Protein AF-0000000082303250 (afdb_homodimer)

pLDDT: mean 91.16, std 15.98, range [30.16, 98.81]

Nearest PDB structures (foldseek):
  8w0r-assembly1_A  TM=6.317E-01  e=1.402E-01  Homo sapiens
  6oht-assembly1_A  TM=6.528E-01  e=2.105E-01  Homo sapiens
  2z0o-assembly1_A-2  TM=2.026E-01  e=6.335E+00  Homo sapiens
  8w0r-assembly1_A  TM=6.314E-01  e=1.424E-01  Homo sapiens
  6oht-assembly1_A  TM=6.526E-01  e=2.137E-01  Homo sapiens

Solvent-accessible surface area (backbone atoms only — not comparable to full-atom values): 18000 Å² total; per-residue (Å²): 112,68,65,35,50,56,53,27,52,52,26,50,49,52,44,51,41,29,72,29,40,38,44,50,49,62,76,35,84,81,53,81,79,49,80,54,68,62,37,44,61,45,49,57,47,24,71,67,28,32,47,46,71,77,66,48,49,67,70,56,47,53,51,45,35,49,44,35,73,51,46,45,57,53,32,50,50,51,28,49,32,35,76,66,63,46,62,34,37,60,71,53,44,50,52,49,32,25,47,48,16,22,46,51,40,54,52,52,50,49,49,51,55,40,65,71,40,98,52,40,53,81,37,63,68,64,36,40,64,65,61,36,53,58,56,53,47,52,52,52,50,50,50,52,49,76,71,41,68,55,56,83,69,61,60,75,68,61,69,72,59,74,74,59,86,121,113,67,66,34,50,54,51,26,51,53,26,50,49,52,44,50,41,30,72,29,41,36,44,49,48,61,76,37,84,81,50,80,82,49,79,54,66,63,37,45,60,47,49,56,48,24,70,68,28,31,48,45,70,76,66,50,49,68,69,56,46,51,52,44,34,47,44,36,73,52,48,45,56,51,32,51,50,50,27,51,32,35,75,66,63,45,60,32,38,59,70,52,43,50,52,49,33,24,47,48,15,23,46,51,39,53,52,52,49,49,48,52,55,40,66,69,42,99,51,40,52,80,38,63,67,65,37,40,64,66,60,36,53,59,56,52,49,51,51,51,50,51,51,50,49,76,70,39,65,58,64,64,78,72,73,78,66,74,80,72,70,75,78,68,90,120

Radius of gyration: 23.75 Å; Cα contacts (8 Å, |Δi|>4): 356; chains: 2; bounding box: 53×86×5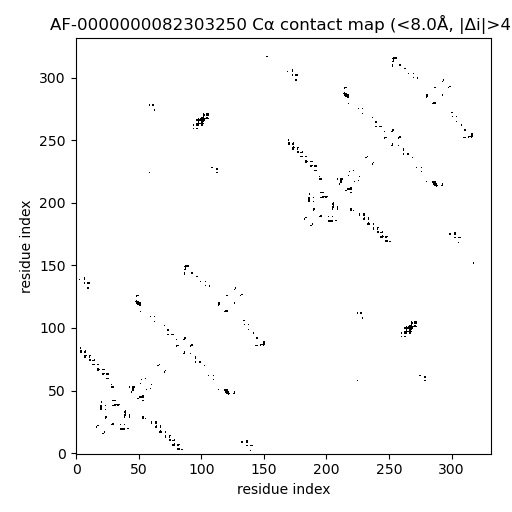0 Å

Secondary structure (DSSP, 8-state):
-HHHHHHHHHHHHHHHHIIIIIHHHHHSS--TT--STTHHHHHHHHHHH-HHHHH--HHHHHHHHHIIIIIHHHHHHHHHHHHHT-TT-HHHHHHHHHHHHHHHHHHHHHHHHHHTSSS--S-HHHHHHHHHHHHHHHHHHHHHHHHSPPGGGTHHHHTTTTTS--/-HHHHHHHHHHHHHHHHIIIIIHHHHHSS--TT--STTHHHHHHHHHHH-HHHHH--HHHHHHHHHIIIIIHHHHHHHHHHHHHT-TT-HHHHHHHHHHHHHHHHHHHHHHHHHHTSSS--S-HHHHHHHHHHHHHHHHHHHHHHHHSPP----------------

Sequence (332 aa):
MMLNVVIGILQANFLFMSYTVERAYCKGPLEQHDTTPLVQATIQFCEQYNPLFLNRPEWLVKATCVHCDYFWILYGGILFTSIGNLWDRRIIQYLILLGLGAKLYAVLFYHYMELTSDKPPPNLLAYFGAEGLYLVSIALVLYKVFTTPCSNERATGTSVISKKMVMMLNVVIGILQANFLFMSYTVERAYCKGPLEQHDTTPLVQATIQFCEQYNPLFLNRPEWLVKATCVHCDYFWILYGGILFTSIGNLWDRRIIQYLILLGLGAKLYAVLFYHYMELTSDKPPPNLLAYFGAEGLYLVSIALVLYKVFTTPCSNERATGTSVISKKMV

Structure (mmCIF, N/CA/C/O backbone):
data_AF-0000000082303250-model_v1
#
loop_
_entity.id
_entity.type
_entity.pdbx_description
1 polymer 'Uncharacterized protein'
#
loop_
_atom_site.group_PDB
_atom_site.id
_atom_site.type_symbol
_atom_site.label_atom_id
_atom_site.label_alt_id
_atom_site.label_comp_id
_atom_site.label_asym_id
_atom_site.label_entity_id
_atom_site.label_seq_id
_atom_site.pdbx_PDB_ins_code
_atom_site.Cartn_x
_atom_site.Cartn_y
_atom_site.Cartn_z
_atom_site.occupancy
_atom_site.B_iso_or_equiv
_atom_site.auth_seq_id
_atom_site.auth_comp_id
_atom_site.auth_asym_id
_atom_site.auth_atom_id
_atom_site.pdbx_PDB_model_num
ATOM 1 N N . MET A 1 1 ? -20.719 18.891 6.367 1 78.62 1 MET A N 1
ATOM 2 C CA . MET A 1 1 ? -21.5 17.875 7.047 1 78.62 1 MET A CA 1
ATOM 3 C C . MET A 1 1 ? -21.891 16.75 6.086 1 78.62 1 MET A C 1
ATOM 5 O O . MET A 1 1 ? -21.656 15.578 6.367 1 78.62 1 MET A O 1
ATOM 9 N N . MET A 1 2 ? -22.234 17.047 4.828 1 92.12 2 MET A N 1
ATOM 10 C CA . MET A 1 2 ? -22.688 16.031 3.875 1 92.12 2 MET A CA 1
ATOM 11 C C . MET A 1 2 ? -21.547 15.117 3.469 1 92.12 2 MET A C 1
ATOM 13 O O . MET A 1 2 ? -21.719 13.898 3.408 1 92.12 2 MET A O 1
ATOM 17 N N . LEU A 1 3 ? -20.453 15.625 3.328 1 96.38 3 LEU A N 1
ATOM 18 C CA . LEU A 1 3 ? -19.297 14.82 2.922 1 96.38 3 LEU A CA 1
ATOM 19 C C . LEU A 1 3 ? -18.938 13.805 4 1 96.38 3 LEU A C 1
ATOM 21 O O . LEU A 1 3 ? -18.609 12.656 3.693 1 96.38 3 LEU A O 1
ATOM 25 N N . ASN A 1 4 ? -19.078 14.203 5.25 1 97.81 4 ASN A N 1
ATOM 26 C CA . ASN A 1 4 ? -18.828 13.281 6.352 1 97.81 4 ASN A CA 1
ATOM 27 C C . ASN A 1 4 ? -19.781 12.086 6.324 1 97.81 4 ASN A C 1
ATOM 29 O O . ASN A 1 4 ? -19.359 10.953 6.59 1 97.81 4 ASN A O 1
ATOM 33 N N . VAL A 1 5 ? -20.938 12.422 6.004 1 98.06 5 VAL A N 1
ATOM 34 C CA . VAL A 1 5 ? -21.953 11.367 5.988 1 98.06 5 VAL A CA 1
ATOM 35 C C . VAL A 1 5 ? -21.641 10.375 4.871 1 98.06 5 VAL A C 1
ATOM 37 O O . VAL A 1 5 ? -21.672 9.164 5.086 1 98.06 5 VAL A O 1
ATOM 40 N N . VAL A 1 6 ? -21.344 10.852 3.715 1 98.31 6 VAL A N 1
ATOM 41 C CA . VAL A 1 6 ? -21.047 9.992 2.572 1 98.31 6 VAL A CA 1
ATOM 42 C C . VAL A 1 6 ? -19.828 9.141 2.875 1 98.31 6 VAL A C 1
ATOM 44 O O . VAL A 1 6 ? -19.844 7.922 2.66 1 98.31 6 VAL A O 1
ATOM 47 N N . ILE A 1 7 ? -18.828 9.766 3.4 1 98.69 7 ILE A N 1
ATOM 48 C CA . ILE A 1 7 ? -17.609 9.039 3.768 1 98.69 7 ILE A CA 1
ATOM 49 C C . ILE A 1 7 ? -17.938 7.977 4.816 1 98.69 7 ILE A C 1
ATOM 51 O O . ILE A 1 7 ? -17.516 6.828 4.695 1 98.69 7 ILE A O 1
ATOM 55 N N . GLY A 1 8 ? -18.719 8.391 5.766 1 98.44 8 GLY A N 1
ATOM 56 C CA . GLY A 1 8 ? -19.094 7.457 6.82 1 98.44 8 GLY A CA 1
ATOM 57 C C . GLY A 1 8 ? -19.859 6.25 6.305 1 98.44 8 GLY A C 1
ATOM 58 O O . GLY A 1 8 ? -19.609 5.121 6.73 1 98.44 8 GLY A O 1
ATOM 59 N N . ILE A 1 9 ? -20.734 6.43 5.406 1 98.19 9 ILE A N 1
ATOM 60 C CA . ILE A 1 9 ? -21.547 5.344 4.855 1 98.19 9 ILE A CA 1
ATOM 61 C C . ILE A 1 9 ? -20.641 4.371 4.094 1 98.19 9 ILE A C 1
ATOM 63 O O . ILE A 1 9 ? -20.797 3.154 4.211 1 98.19 9 ILE A O 1
ATOM 67 N N . LEU A 1 10 ? -19.781 4.879 3.379 1 98.19 10 LEU A N 1
ATOM 68 C CA . LEU A 1 10 ? -18.859 4.023 2.627 1 98.19 10 LEU A CA 1
ATOM 69 C C . LEU A 1 10 ? -18 3.199 3.566 1 98.19 10 LEU A C 1
ATOM 71 O O . LEU A 1 10 ? -17.812 1.998 3.355 1 98.19 10 LEU A O 1
ATOM 75 N N . GLN A 1 11 ? -17.469 3.854 4.598 1 98.62 11 GLN A N 1
ATOM 76 C CA . GLN A 1 11 ? -16.641 3.121 5.551 1 98.62 11 GLN A CA 1
ATOM 77 C C . GLN A 1 11 ? -17.438 2.02 6.242 1 98.62 11 GLN A C 1
ATOM 79 O O . GLN A 1 11 ? -16.938 0.916 6.453 1 98.62 11 GLN A O 1
ATOM 84 N N . ALA A 1 12 ? -18.625 2.344 6.59 1 98.06 12 ALA A N 1
ATOM 85 C CA . ALA A 1 12 ? -19.5 1.346 7.219 1 98.06 12 ALA A CA 1
ATOM 86 C C . ALA A 1 12 ? -19.719 0.153 6.293 1 98.06 12 ALA A C 1
ATOM 88 O O . ALA A 1 12 ? -19.719 -0.997 6.742 1 98.06 12 ALA A O 1
ATOM 89 N N . ASN A 1 13 ? -19.938 0.464 5.094 1 96.88 13 ASN A N 1
ATOM 90 C CA . ASN A 1 13 ? -20.094 -0.602 4.113 1 96.88 13 ASN A CA 1
ATOM 91 C C . ASN A 1 13 ? -18.859 -1.484 4.027 1 96.88 13 ASN A C 1
ATOM 93 O O . ASN A 1 13 ? -18.969 -2.709 3.957 1 96.88 13 ASN A O 1
ATOM 97 N N . PHE A 1 14 ? -17.688 -0.909 3.98 1 97.75 14 PHE A N 1
ATOM 98 C CA . PHE A 1 14 ? -16.453 -1.67 3.896 1 97.75 14 PHE A CA 1
ATOM 99 C C . PHE A 1 14 ? -16.25 -2.531 5.137 1 97.75 14 PHE A C 1
ATOM 101 O O . PHE A 1 14 ? -15.773 -3.664 5.047 1 97.75 14 PHE A O 1
ATOM 108 N N . LEU A 1 15 ? -16.594 -1.978 6.27 1 97.81 15 LEU A N 1
ATOM 109 C CA . LEU A 1 15 ? -16.547 -2.752 7.504 1 97.81 15 LEU A CA 1
ATOM 110 C C . LEU A 1 15 ? -17.469 -3.963 7.426 1 97.81 15 LEU A C 1
ATOM 112 O O . LEU A 1 15 ? -17.078 -5.074 7.797 1 97.81 15 LEU A O 1
ATOM 116 N N . PHE A 1 16 ? -18.594 -3.691 6.93 1 97.06 16 PHE A N 1
ATOM 117 C CA . PHE A 1 16 ? -19.578 -4.762 6.797 1 97.06 16 PHE A CA 1
ATOM 118 C C . PHE A 1 16 ? -19.047 -5.859 5.871 1 97.06 16 PHE A C 1
ATOM 120 O O . PHE A 1 16 ? -19.141 -7.043 6.199 1 97.06 16 PHE A O 1
ATOM 127 N N . MET A 1 17 ? -18.5 -5.52 4.777 1 95.44 17 MET A N 1
ATOM 128 C CA . MET A 1 17 ? -17.969 -6.488 3.824 1 95.44 17 MET A CA 1
ATOM 129 C C . MET A 1 17 ? -16.828 -7.285 4.445 1 95.44 17 MET A C 1
ATOM 131 O O . MET A 1 17 ? -16.703 -8.484 4.199 1 95.44 17 MET A O 1
ATOM 135 N N . SER A 1 18 ? -15.961 -6.594 5.188 1 96.44 18 SER A N 1
ATOM 136 C CA . SER A 1 18 ? -14.844 -7.258 5.852 1 96.44 18 SER A CA 1
ATOM 137 C C . SER A 1 18 ? -15.336 -8.336 6.812 1 96.44 18 SER A C 1
ATOM 139 O O . SER A 1 18 ? -14.75 -9.422 6.887 1 96.44 18 SER A O 1
ATOM 141 N N . TYR A 1 19 ? -16.406 -8.133 7.441 1 95.62 19 TYR A N 1
ATOM 142 C CA . TYR A 1 19 ? -16.875 -9.031 8.484 1 95.62 19 TYR A CA 1
ATOM 143 C C . TYR A 1 19 ? -17.797 -10.109 7.914 1 95.62 19 TYR A C 1
ATOM 145 O O . TYR A 1 19 ? -18.156 -11.062 8.609 1 95.62 19 TYR A O 1
ATOM 153 N N . THR A 1 20 ? -18.156 -9.977 6.676 1 96.5 20 THR A N 1
ATOM 154 C CA . THR A 1 20 ? -19.062 -10.953 6.078 1 96.5 20 THR A CA 1
ATOM 155 C C . THR A 1 20 ? -18.391 -11.695 4.934 1 96.5 20 THR A C 1
ATOM 157 O O . THR A 1 20 ? -17.719 -12.711 5.156 1 96.5 20 THR A O 1
ATOM 160 N N . VAL A 1 21 ? -18.375 -11.094 3.785 1 96.56 21 VAL A N 1
ATOM 161 C CA . VAL A 1 21 ? -17.938 -11.773 2.57 1 96.56 21 VAL A CA 1
ATOM 162 C C . VAL A 1 21 ? -16.453 -12.109 2.676 1 96.56 21 VAL A C 1
ATOM 164 O O . VAL A 1 21 ? -16.047 -13.242 2.42 1 96.56 21 VAL A O 1
ATOM 167 N N . GLU A 1 22 ? -15.695 -11.133 3.051 1 96.75 22 GLU A N 1
ATOM 168 C CA . GLU A 1 22 ? -14.25 -11.344 3.076 1 96.75 22 GLU A CA 1
ATOM 169 C C . GLU A 1 22 ? -13.859 -12.352 4.152 1 96.75 22 GLU A C 1
ATOM 171 O O . GLU A 1 22 ? -12.953 -13.164 3.951 1 96.75 22 GLU A O 1
ATOM 176 N N . ARG A 1 23 ? -14.516 -12.258 5.234 1 96.88 23 ARG A N 1
ATOM 177 C CA . ARG A 1 23 ? -14.258 -13.227 6.293 1 96.88 23 ARG A CA 1
ATOM 178 C C . ARG A 1 23 ? -14.594 -14.641 5.836 1 96.88 23 ARG A C 1
ATOM 180 O O . ARG A 1 23 ? -13.82 -15.578 6.07 1 96.88 23 ARG A O 1
ATOM 187 N N . ALA A 1 24 ? -15.672 -14.828 5.188 1 97.38 24 ALA A N 1
ATOM 188 C CA . ALA A 1 24 ? -16.047 -16.125 4.625 1 97.38 24 ALA A CA 1
ATOM 189 C C . ALA A 1 24 ? -15.039 -16.594 3.586 1 97.38 24 ALA A C 1
ATOM 191 O O . ALA A 1 24 ? -14.664 -17.766 3.557 1 97.38 24 ALA A O 1
ATOM 192 N N . TYR A 1 25 ? -14.594 -15.672 2.783 1 97.5 25 TYR A N 1
ATOM 193 C CA . TYR A 1 25 ? -13.625 -15.953 1.735 1 97.5 25 TYR A CA 1
ATOM 194 C C . TYR A 1 25 ? -12.32 -16.469 2.33 1 97.5 25 TYR A C 1
ATOM 196 O O . TYR A 1 25 ? -11.688 -17.375 1.773 1 97.5 25 TYR A O 1
ATOM 204 N N . CYS A 1 26 ? -11.945 -15.938 3.469 1 97.19 26 CYS A N 1
ATOM 205 C CA . CYS A 1 26 ? -10.68 -16.297 4.102 1 97.19 26 CYS A CA 1
ATOM 206 C C . CYS A 1 26 ? -10.758 -17.672 4.73 1 97.19 26 CYS A C 1
ATOM 208 O O . CYS A 1 26 ? -9.734 -18.328 4.938 1 97.19 26 CYS A O 1
ATOM 210 N N . LYS A 1 27 ? -11.914 -18.141 4.988 1 96.38 27 LYS A N 1
ATOM 211 C CA . LYS A 1 27 ? -12.078 -19.453 5.594 1 96.38 27 LYS A CA 1
ATOM 212 C C . LYS A 1 27 ? -12.008 -20.562 4.543 1 96.38 27 LYS A C 1
ATOM 214 O O . LYS A 1 27 ? -11.766 -21.719 4.871 1 96.38 27 LYS A O 1
ATOM 219 N N . GLY A 1 28 ? -12.297 -20.25 3.352 1 96.56 28 GLY A N 1
ATOM 220 C CA . GLY A 1 28 ? -12.312 -21.203 2.252 1 96.56 28 GLY A CA 1
ATOM 221 C C . GLY A 1 28 ? -13.133 -20.734 1.068 1 96.56 28 GLY A C 1
ATOM 222 O O . GLY A 1 28 ? -13.625 -19.609 1.057 1 96.56 28 GLY A O 1
ATOM 223 N N . PRO A 1 29 ? -13.188 -21.594 0.047 1 96.5 29 PRO A N 1
ATOM 224 C CA . PRO A 1 29 ? -14.031 -21.219 -1.092 1 96.5 29 PRO A CA 1
ATOM 225 C C . PRO A 1 29 ? -15.461 -20.875 -0.683 1 96.5 29 PRO A C 1
ATOM 227 O O . PRO A 1 29 ? -16.031 -21.547 0.184 1 96.5 29 PRO A O 1
ATOM 230 N N . LEU A 1 30 ? -15.969 -19.875 -1.342 1 95.94 30 LEU A N 1
ATOM 231 C CA . LEU A 1 30 ? -17.344 -19.484 -1.062 1 95.94 30 LEU A CA 1
ATOM 232 C C . LEU A 1 30 ? -18.312 -20.547 -1.543 1 95.94 30 LEU A C 1
ATOM 234 O O . LEU A 1 30 ? -18.141 -21.109 -2.625 1 95.94 30 LEU A O 1
ATOM 238 N N . GLU A 1 31 ? -19.281 -20.781 -0.669 1 94.12 31 GLU A N 1
ATOM 239 C CA . GLU A 1 31 ? -20.281 -21.797 -0.993 1 94.12 31 GLU A CA 1
ATOM 240 C C . GLU A 1 31 ? -21.656 -21.172 -1.236 1 94.12 31 GLU A C 1
ATOM 242 O O . GLU A 1 31 ? -22.047 -20.25 -0.526 1 94.12 31 GLU A O 1
ATOM 247 N N . GLN A 1 32 ? -22.297 -21.75 -2.156 1 90.56 32 GLN A N 1
ATOM 248 C CA . GLN A 1 32 ? -23.594 -21.219 -2.568 1 90.56 32 GLN A CA 1
ATOM 249 C C . GLN A 1 32 ? -24.609 -21.281 -1.433 1 90.56 32 GLN A C 1
ATOM 251 O O . GLN A 1 32 ? -25.516 -20.453 -1.35 1 90.56 32 GLN A O 1
ATOM 256 N N . HIS A 1 33 ? -24.469 -22.172 -0.529 1 89.56 33 HIS A N 1
ATOM 257 C CA . HIS A 1 33 ? -25.469 -22.344 0.528 1 89.56 33 HIS A CA 1
ATOM 258 C C . HIS A 1 33 ? -25.047 -21.625 1.8 1 89.56 33 HIS A C 1
ATOM 260 O O . HIS A 1 33 ? -25.734 -21.703 2.822 1 89.56 33 HIS A O 1
ATOM 266 N N . ASP A 1 34 ? -24.016 -20.906 1.714 1 91.38 34 ASP A N 1
ATOM 267 C CA . ASP A 1 34 ? -23.578 -20.109 2.855 1 91.38 34 ASP A CA 1
ATOM 268 C C . ASP A 1 34 ? -24.609 -19.047 3.217 1 91.38 34 ASP A C 1
ATOM 270 O O . ASP A 1 34 ? -25.109 -18.328 2.342 1 91.38 34 ASP A O 1
ATOM 274 N N . THR A 1 35 ? -24.938 -18.906 4.457 1 92.25 35 THR A N 1
ATOM 275 C CA . THR A 1 35 ? -26 -18 4.898 1 92.25 35 THR A CA 1
ATOM 276 C C . THR A 1 35 ? -25.406 -16.641 5.297 1 92.25 35 THR A C 1
ATOM 278 O O . THR A 1 35 ? -26.156 -15.727 5.652 1 92.25 35 THR A O 1
ATOM 281 N N . THR A 1 36 ? -24.156 -16.547 5.219 1 94.69 36 THR A N 1
ATOM 282 C CA . THR A 1 36 ? -23.531 -15.25 5.516 1 94.69 36 THR A CA 1
ATOM 283 C C . THR A 1 36 ? -24.078 -14.164 4.59 1 94.69 36 THR A C 1
ATOM 285 O O . THR A 1 36 ? -24.203 -14.375 3.381 1 94.69 36 THR A O 1
ATOM 288 N N . PRO A 1 37 ? -24.344 -12.984 5.184 1 95.06 37 PRO A N 1
ATOM 289 C CA . PRO A 1 37 ? -24.922 -11.914 4.371 1 95.06 37 PRO A CA 1
ATOM 290 C C . PRO A 1 37 ? -24.062 -11.562 3.162 1 95.06 37 PRO A C 1
ATOM 292 O O . PRO A 1 37 ? -22.859 -11.359 3.297 1 95.06 37 PRO A O 1
ATOM 295 N N . LEU A 1 38 ? -24.641 -11.523 1.994 1 94.81 38 LEU A N 1
ATOM 296 C CA . LEU A 1 38 ? -24.125 -11.016 0.729 1 94.81 38 LEU A CA 1
ATOM 297 C C . LEU A 1 38 ? -23.203 -12.031 0.075 1 94.81 38 LEU A C 1
ATOM 299 O O . LEU A 1 38 ? -22.672 -11.789 -1.017 1 94.81 38 LEU A O 1
ATOM 303 N N . VAL A 1 39 ? -22.938 -13.141 0.632 1 96.75 39 VAL A N 1
ATOM 304 C CA . VAL A 1 39 ? -22.047 -14.141 0.052 1 96.75 39 VAL A CA 1
ATOM 305 C C . VAL A 1 39 ? -22.641 -14.664 -1.254 1 96.75 39 VAL A C 1
ATOM 307 O O . VAL A 1 39 ? -21.953 -14.727 -2.275 1 96.75 39 VAL A O 1
ATOM 310 N N . GLN A 1 40 ? -23.938 -14.969 -1.229 1 95.81 40 GLN A N 1
ATOM 311 C CA . GLN A 1 40 ? -24.578 -15.492 -2.424 1 95.81 40 GLN A CA 1
ATOM 312 C C . GLN A 1 40 ? -24.562 -14.469 -3.555 1 95.81 40 GLN A C 1
ATOM 314 O O . GLN A 1 40 ? -24.266 -14.805 -4.699 1 95.81 40 GLN A O 1
ATOM 319 N N . ALA A 1 41 ? -24.906 -13.297 -3.158 1 94.69 41 ALA A N 1
ATOM 320 C CA . ALA A 1 41 ? -24.875 -12.219 -4.148 1 94.69 41 ALA A CA 1
ATOM 321 C C . ALA A 1 41 ? -23.484 -12.031 -4.723 1 94.69 41 ALA A C 1
ATOM 323 O O . ALA A 1 41 ? -23.312 -11.758 -5.914 1 94.69 41 ALA A O 1
ATOM 324 N N . THR A 1 42 ? -22.5 -12.195 -3.9 1 95.88 42 THR A N 1
ATOM 325 C CA . THR A 1 42 ? -21.109 -12.047 -4.332 1 95.88 42 THR A CA 1
ATOM 326 C C . THR A 1 42 ? -20.719 -13.188 -5.273 1 95.88 42 THR A C 1
ATOM 328 O O . THR A 1 42 ? -20.047 -12.953 -6.277 1 95.88 42 THR A O 1
ATOM 331 N N . ILE A 1 43 ? -21.172 -14.344 -4.969 1 96.69 43 ILE A N 1
ATOM 332 C CA . ILE A 1 43 ? -20.875 -15.477 -5.832 1 96.69 43 ILE A CA 1
ATOM 333 C C . ILE A 1 43 ? -21.484 -15.242 -7.219 1 96.69 43 ILE A C 1
ATOM 335 O O . ILE A 1 43 ? -20.797 -15.391 -8.234 1 96.69 43 ILE A O 1
ATOM 339 N N . GLN A 1 44 ? -22.703 -14.812 -7.23 1 95.38 44 GLN A N 1
ATOM 340 C CA . GLN A 1 44 ? -23.375 -14.562 -8.5 1 95.38 44 GLN A CA 1
ATOM 341 C C . GLN A 1 44 ? -22.672 -13.469 -9.297 1 95.38 44 GLN A C 1
ATOM 343 O O . GLN A 1 44 ? -22.453 -13.609 -10.5 1 95.38 44 GLN A O 1
ATOM 348 N N . PHE A 1 45 ? -22.328 -12.477 -8.633 1 95.88 45 PHE A N 1
ATOM 349 C CA . PHE A 1 45 ? -21.625 -11.375 -9.281 1 95.88 45 PHE A CA 1
ATOM 350 C C . PHE A 1 45 ? -20.297 -11.836 -9.844 1 95.88 45 PHE A C 1
ATOM 352 O O . PHE A 1 45 ? -19.953 -11.523 -10.984 1 95.88 45 PHE A O 1
ATOM 359 N N . CYS A 1 46 ? -19.547 -12.602 -9.047 1 96.06 46 CYS A N 1
ATOM 360 C CA . CYS A 1 46 ? -18.188 -12.984 -9.414 1 96.06 46 CYS A CA 1
ATOM 361 C C . CYS A 1 46 ? -18.203 -14 -10.547 1 96.06 46 CYS A C 1
ATOM 363 O O . CYS A 1 46 ? -17.297 -14.016 -11.383 1 96.06 46 CYS A O 1
ATOM 365 N N . GLU A 1 47 ? -19.203 -14.797 -10.578 1 95.56 47 GLU A N 1
ATOM 366 C CA . GLU A 1 47 ? -19.344 -15.727 -11.688 1 95.56 47 GLU A CA 1
ATOM 367 C C . GLU A 1 47 ? -19.422 -14.984 -13.023 1 95.56 47 GLU A C 1
ATOM 369 O O . GLU A 1 47 ? -18.859 -15.43 -14.023 1 95.56 47 GLU A O 1
ATOM 374 N N . GLN A 1 48 ? -20 -13.828 -12.938 1 95.31 48 GLN A N 1
ATOM 375 C CA . GLN A 1 48 ? -20.266 -13.102 -14.172 1 95.31 48 GLN A CA 1
ATOM 376 C C . GLN A 1 48 ? -19.172 -12.062 -14.438 1 95.31 48 GLN A C 1
ATOM 378 O O . GLN A 1 48 ? -18.797 -11.836 -15.594 1 95.31 48 GLN A O 1
ATOM 383 N N . TYR A 1 49 ? -18.688 -11.492 -13.375 1 95.25 49 TYR A N 1
ATOM 384 C CA . TYR A 1 49 ? -17.953 -10.266 -13.648 1 95.25 49 TYR A CA 1
ATOM 385 C C . TYR A 1 49 ? -16.578 -10.305 -13 1 95.25 49 TYR A C 1
ATOM 387 O O . TYR A 1 49 ? -15.758 -9.406 -13.211 1 95.25 49 TYR A O 1
ATOM 395 N N . ASN A 1 50 ? -16.219 -11.32 -12.195 1 95.5 50 ASN A N 1
ATOM 396 C CA . ASN A 1 50 ? -14.93 -11.422 -11.523 1 95.5 50 ASN A CA 1
ATOM 397 C C . ASN A 1 50 ? -14.562 -12.875 -11.227 1 95.5 50 ASN A C 1
ATOM 399 O O . ASN A 1 50 ? -14.398 -13.25 -10.062 1 95.5 50 ASN A O 1
ATOM 403 N N . PRO A 1 51 ? -14.406 -13.609 -12.281 1 95.12 51 PRO A N 1
ATOM 404 C CA . PRO A 1 51 ? -14.195 -15.047 -12.078 1 95.12 51 PRO A CA 1
ATOM 405 C C . PRO A 1 51 ? -12.891 -15.344 -11.336 1 95.12 51 PRO A C 1
ATOM 407 O O . PRO A 1 51 ? -12.789 -16.359 -10.648 1 95.12 51 PRO A O 1
ATOM 410 N N . LEU A 1 52 ? -11.922 -14.523 -11.414 1 95.25 52 LEU A N 1
ATOM 411 C CA . LEU A 1 52 ? -10.648 -14.742 -10.734 1 95.25 52 LEU A CA 1
ATOM 412 C C . LEU A 1 52 ? -10.852 -14.844 -9.227 1 95.25 52 LEU A C 1
ATOM 414 O O . LEU A 1 52 ? -10.156 -15.609 -8.547 1 95.25 52 LEU A O 1
ATOM 418 N N . PHE A 1 53 ? -11.789 -14.062 -8.719 1 96.25 53 PHE A N 1
ATOM 419 C CA . PHE A 1 53 ? -12.078 -14.078 -7.289 1 96.25 53 PHE A CA 1
ATOM 420 C C . PHE A 1 53 ? -12.516 -15.461 -6.836 1 96.25 53 PHE A C 1
ATOM 422 O O . PHE A 1 53 ? -12.156 -15.906 -5.742 1 96.25 53 PHE A O 1
ATOM 429 N N . LEU A 1 54 ? -13.164 -16.156 -7.711 1 96.19 54 LEU A N 1
ATOM 430 C CA . LEU A 1 54 ? -13.641 -17.5 -7.379 1 96.19 54 LEU A CA 1
ATOM 431 C C . LEU A 1 54 ? -12.555 -18.531 -7.613 1 96.19 54 LEU A C 1
ATOM 433 O O . LEU A 1 54 ? -12.539 -19.578 -6.965 1 96.19 54 LEU A O 1
ATOM 437 N N . ASN A 1 55 ? -11.586 -18.234 -8.477 1 95.88 55 ASN A N 1
ATOM 438 C CA . ASN A 1 55 ? -10.453 -19.125 -8.719 1 95.88 55 ASN A CA 1
ATOM 439 C C . ASN A 1 55 ? -9.484 -19.125 -7.547 1 95.88 55 ASN A C 1
ATOM 441 O O . ASN A 1 55 ? -8.688 -20.062 -7.395 1 95.88 55 ASN A O 1
ATOM 445 N N . ARG A 1 56 ? -9.406 -18.062 -6.809 1 96.31 56 ARG A N 1
ATOM 446 C CA . ARG A 1 56 ? -8.727 -17.938 -5.523 1 96.31 56 ARG A CA 1
ATOM 447 C C . ARG A 1 56 ? -7.23 -18.172 -5.668 1 96.31 56 ARG A C 1
ATOM 449 O O . ARG A 1 56 ? -6.652 -18.984 -4.934 1 96.31 56 ARG A O 1
ATOM 456 N N . PRO A 1 57 ? -6.629 -17.609 -6.637 1 94.62 57 PRO A N 1
ATOM 457 C CA . PRO A 1 57 ? -5.168 -17.734 -6.586 1 94.62 57 PRO A CA 1
ATOM 458 C C . PRO A 1 57 ? -4.582 -17.281 -5.25 1 94.62 57 PRO A C 1
ATOM 460 O O . PRO A 1 57 ? -5.16 -16.438 -4.574 1 94.62 57 PRO A O 1
ATOM 463 N N . GLU A 1 58 ? -3.484 -17.75 -4.918 1 94.06 58 GLU A N 1
ATOM 464 C CA . GLU A 1 58 ? -2.916 -17.562 -3.588 1 94.06 58 GLU A CA 1
ATOM 465 C C . GLU A 1 58 ? -2.766 -16.078 -3.26 1 94.06 58 GLU A C 1
ATOM 467 O O . GLU A 1 58 ? -3.104 -15.648 -2.158 1 94.06 58 GLU A O 1
ATOM 472 N N . TRP A 1 59 ? -2.24 -15.359 -4.168 1 94.56 59 TRP A N 1
ATOM 473 C CA . TRP A 1 59 ? -2.01 -13.938 -3.904 1 94.56 59 TRP A CA 1
ATOM 474 C C . TRP A 1 59 ? -3.318 -13.227 -3.578 1 94.56 59 TRP A C 1
ATOM 476 O O . TRP A 1 59 ? -3.354 -12.344 -2.719 1 94.56 59 TRP A O 1
ATOM 486 N N . LEU A 1 60 ? -4.363 -13.594 -4.195 1 96.56 60 LEU A N 1
ATOM 487 C CA . LEU A 1 60 ? -5.66 -12.945 -4.004 1 96.56 60 LEU A CA 1
ATOM 488 C C . LEU A 1 60 ? -6.262 -13.328 -2.654 1 96.56 60 LEU A C 1
ATOM 490 O O . LEU A 1 60 ? -6.832 -12.484 -1.962 1 96.56 60 LEU A O 1
ATOM 494 N N . VAL A 1 61 ? -6.098 -14.562 -2.318 1 97.25 61 VAL A N 1
ATOM 495 C CA . VAL A 1 61 ? -6.57 -15.008 -1.012 1 97.25 61 VAL A CA 1
ATOM 496 C C . VAL A 1 61 ? -5.844 -14.242 0.091 1 97.25 61 VAL A C 1
ATOM 498 O O . VAL A 1 61 ? -6.48 -13.672 0.983 1 97.25 61 VAL A O 1
ATOM 501 N N . LYS A 1 62 ? -4.613 -14.18 -0.06 1 96.88 62 LYS A N 1
ATOM 502 C CA . LYS A 1 62 ? -3.812 -13.523 0.968 1 96.88 62 LYS A CA 1
ATOM 503 C C . LYS A 1 62 ? -4.094 -12.023 1.009 1 96.88 62 LYS A C 1
ATOM 505 O O . LYS A 1 62 ? -4.199 -11.438 2.088 1 96.88 62 LYS A O 1
ATOM 510 N N . ALA A 1 63 ? -4.184 -11.469 -0.133 1 97.25 63 ALA A N 1
ATOM 511 C CA . ALA A 1 63 ? -4.504 -10.047 -0.188 1 97.25 63 ALA A CA 1
ATOM 512 C C . ALA A 1 63 ? -5.855 -9.766 0.46 1 97.25 63 ALA A C 1
ATOM 514 O O . ALA A 1 63 ? -5.996 -8.805 1.224 1 97.25 63 ALA A O 1
ATOM 515 N N . THR A 1 64 ? -6.812 -10.547 0.182 1 97.31 64 THR A N 1
ATOM 516 C CA . THR A 1 64 ? -8.156 -10.367 0.722 1 97.31 64 THR A CA 1
ATOM 517 C C . THR A 1 64 ? -8.164 -10.586 2.232 1 97.31 64 THR A C 1
ATOM 519 O O . THR A 1 64 ? -8.836 -9.859 2.967 1 97.31 64 THR A O 1
ATOM 522 N N . CYS A 1 65 ? -7.414 -11.5 2.639 1 97.88 65 CYS A N 1
ATOM 523 C CA . CYS A 1 65 ? -7.379 -11.789 4.07 1 97.88 65 CYS A CA 1
ATOM 524 C C . CYS A 1 65 ? -6.664 -10.68 4.828 1 97.88 65 CYS A C 1
ATOM 526 O O . CYS A 1 65 ? -7.047 -10.344 5.953 1 97.88 65 CYS A O 1
ATOM 528 N N . VAL A 1 66 ? -5.641 -10.141 4.266 1 97 66 VAL A N 1
ATOM 529 C CA . VAL A 1 66 ? -5.004 -8.969 4.871 1 97 66 VAL A CA 1
ATOM 530 C C . VAL A 1 66 ? -6.008 -7.828 4.969 1 97 66 V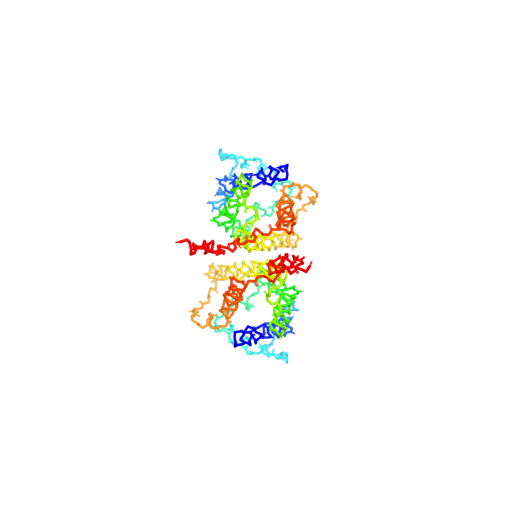AL A C 1
ATOM 532 O O . VAL A 1 66 ? -6.059 -7.117 5.977 1 97 66 VAL A O 1
ATOM 535 N N . HIS A 1 67 ? -6.715 -7.641 3.936 1 96.25 67 HIS A N 1
ATOM 536 C CA . HIS A 1 67 ? -7.758 -6.621 3.945 1 96.25 67 HIS A CA 1
ATOM 537 C C . HIS A 1 67 ? -8.758 -6.859 5.07 1 96.25 67 HIS A C 1
ATOM 539 O O . HIS A 1 67 ? -9.047 -5.953 5.852 1 96.25 67 HIS A O 1
ATOM 545 N N . CYS A 1 68 ? -9.172 -8.039 5.152 1 96.5 68 CYS A N 1
ATOM 546 C CA . CYS A 1 68 ? -10.164 -8.438 6.145 1 96.5 68 CYS A CA 1
ATOM 547 C C . CYS A 1 68 ? -9.625 -8.266 7.559 1 96.5 68 CYS A C 1
ATOM 549 O O . CYS A 1 68 ? -10.305 -7.707 8.422 1 96.5 68 CYS A O 1
ATOM 551 N N . ASP A 1 69 ? -8.43 -8.547 7.742 1 96.44 69 ASP A N 1
ATOM 552 C CA . ASP A 1 69 ? -7.883 -8.664 9.094 1 96.44 69 ASP A CA 1
ATOM 553 C C . ASP A 1 69 ? -7.316 -7.328 9.57 1 96.44 69 ASP A C 1
ATOM 555 O O . ASP A 1 69 ? -7.211 -7.09 10.773 1 96.44 69 ASP A O 1
ATOM 559 N N . TYR A 1 70 ? -6.961 -6.488 8.695 1 96.62 70 TYR A N 1
ATOM 560 C CA . TYR A 1 70 ? -6.195 -5.352 9.18 1 96.62 70 TYR A CA 1
ATOM 561 C C . TYR A 1 70 ? -6.805 -4.039 8.703 1 96.62 70 TYR A C 1
ATOM 563 O O . TYR A 1 70 ? -6.824 -3.051 9.445 1 96.62 70 TYR A O 1
ATOM 571 N N . PHE A 1 71 ? -7.387 -3.963 7.547 1 97.69 71 PHE A N 1
ATOM 572 C CA . PHE A 1 71 ? -7.828 -2.68 7.02 1 97.69 71 PHE A CA 1
ATOM 573 C C . PHE A 1 71 ? -9.117 -2.229 7.699 1 97.69 71 PHE A C 1
ATOM 575 O O . PHE A 1 71 ? -9.516 -1.067 7.578 1 97.69 71 PHE A O 1
ATOM 582 N N . TRP A 1 72 ? -9.812 -3.111 8.375 1 95.75 72 TRP A N 1
ATOM 583 C CA . TRP A 1 72 ? -10.992 -2.693 9.125 1 95.75 72 TRP A CA 1
ATOM 584 C C . TRP A 1 72 ? -10.641 -1.613 10.141 1 95.75 72 TRP A C 1
ATOM 586 O O . TRP A 1 72 ? -11.477 -0.761 10.469 1 95.75 72 TRP A O 1
ATOM 596 N N . ILE A 1 73 ? -9.461 -1.576 10.625 1 96.88 73 ILE A N 1
ATOM 597 C CA . ILE A 1 73 ? -8.992 -0.567 11.57 1 96.88 73 ILE A CA 1
ATOM 598 C C . ILE A 1 73 ? -9.008 0.808 10.906 1 96.88 73 ILE A C 1
ATOM 600 O O . ILE A 1 73 ? -9.469 1.786 11.5 1 96.88 73 ILE A O 1
ATOM 604 N N . LEU A 1 74 ? -8.523 0.838 9.703 1 98.56 74 LEU A N 1
ATOM 605 C CA . LEU A 1 74 ? -8.531 2.09 8.953 1 98.56 74 LEU A CA 1
ATOM 606 C C . LEU A 1 74 ? -9.961 2.562 8.711 1 98.56 74 LEU A C 1
ATOM 608 O O . LEU A 1 74 ? -10.281 3.73 8.938 1 98.56 74 LEU A O 1
ATOM 612 N N . TYR A 1 75 ? -10.789 1.671 8.266 1 98.56 75 TYR A N 1
ATOM 613 C CA . TYR A 1 75 ? -12.18 2.02 7.992 1 98.56 75 TYR A CA 1
ATOM 614 C C . TYR A 1 75 ? -12.875 2.506 9.258 1 98.56 75 TYR A C 1
ATOM 616 O O . TYR A 1 75 ? -13.602 3.5 9.234 1 98.56 75 TYR A O 1
ATOM 624 N N . GLY A 1 76 ? -12.664 1.775 10.32 1 98.31 76 GLY A N 1
ATOM 625 C CA . GLY A 1 76 ? -13.227 2.195 11.594 1 98.31 76 GLY A CA 1
ATOM 626 C C . GLY A 1 76 ? -12.742 3.566 12.039 1 98.31 76 GLY A C 1
ATOM 627 O O . GLY A 1 76 ? -13.531 4.379 12.523 1 98.31 76 GLY A O 1
ATOM 628 N N . GLY A 1 77 ? -11.438 3.832 11.898 1 98.62 77 GLY A N 1
ATOM 629 C CA . GLY A 1 77 ? -10.891 5.133 12.234 1 98.62 77 GLY A CA 1
ATOM 630 C C . GLY A 1 77 ? -11.492 6.266 11.43 1 98.62 77 GLY A C 1
ATOM 631 O O . GLY A 1 77 ? -11.82 7.324 11.977 1 98.62 77 GLY A O 1
ATOM 632 N N . ILE A 1 78 ? -11.648 6.031 10.172 1 98.81 78 ILE A N 1
ATOM 633 C CA . ILE A 1 78 ? -12.219 7.059 9.312 1 98.81 78 ILE A CA 1
ATOM 634 C C . ILE A 1 78 ? -13.688 7.273 9.664 1 98.81 78 ILE A C 1
ATOM 636 O O . ILE A 1 78 ? -14.156 8.414 9.703 1 98.81 78 ILE A O 1
ATOM 640 N N . LEU A 1 79 ? -14.398 6.176 9.859 1 98.69 79 LEU A N 1
ATOM 641 C CA . LEU A 1 79 ? -15.789 6.281 10.273 1 98.69 79 LEU A CA 1
ATOM 642 C C . LEU A 1 79 ? -15.914 7.094 11.555 1 98.69 79 LEU A C 1
ATOM 644 O O . LEU A 1 79 ? -16.734 8.016 11.633 1 98.69 79 LEU A O 1
ATOM 648 N N . PHE A 1 80 ? -15.125 6.781 12.5 1 98.31 80 PHE A N 1
ATOM 649 C CA . PHE A 1 80 ? -15.133 7.488 13.773 1 98.31 80 PHE A CA 1
ATOM 650 C C . PHE A 1 80 ? -14.797 8.961 13.578 1 98.31 80 PHE A C 1
ATOM 652 O O . PHE A 1 80 ? -15.438 9.836 14.172 1 98.31 80 PHE A O 1
ATOM 659 N N . THR A 1 81 ? -13.828 9.164 12.781 1 98.38 81 THR A N 1
ATOM 660 C CA . THR A 1 81 ? -13.43 10.531 12.469 1 98.38 81 THR A CA 1
ATOM 661 C C . THR A 1 81 ? -14.578 11.297 11.82 1 98.38 81 THR A C 1
ATOM 663 O O . THR A 1 81 ? -14.812 12.469 12.133 1 98.38 81 THR A O 1
ATOM 666 N N . SER A 1 82 ? -15.219 10.672 10.953 1 98.38 82 SER A N 1
ATOM 667 C CA . SER A 1 82 ? -16.328 11.297 10.25 1 98.38 82 SER A CA 1
ATOM 668 C C . SER A 1 82 ? -17.484 11.609 11.203 1 98.38 82 SER A C 1
ATOM 670 O O . SER A 1 82 ? -18.062 12.703 11.156 1 98.38 82 SER A O 1
ATOM 672 N N . ILE A 1 83 ? -17.797 10.734 12.047 1 97.56 83 ILE A N 1
ATOM 673 C CA . ILE A 1 83 ? -18.891 10.914 13 1 97.56 83 ILE A CA 1
ATOM 674 C C . ILE A 1 83 ? -18.531 12.016 14 1 97.56 83 ILE A C 1
ATOM 676 O O . ILE A 1 83 ? -19.359 12.875 14.312 1 97.56 83 ILE A O 1
ATOM 680 N N . GLY A 1 84 ? -17.328 12.047 14.438 1 96.94 84 GLY A N 1
ATOM 681 C CA . GLY A 1 84 ? -16.891 12.977 15.461 1 96.94 84 GLY A CA 1
ATOM 682 C C . GLY A 1 84 ? -16.359 14.281 14.898 1 96.94 84 GLY A C 1
ATOM 683 O O . GLY A 1 84 ? -16 15.188 15.648 1 96.94 84 GLY A O 1
ATOM 684 N N . ASN A 1 85 ? -16.297 14.352 13.633 1 96.38 85 ASN A N 1
ATOM 685 C CA . ASN A 1 85 ? -15.727 15.516 12.953 1 96.38 85 ASN A CA 1
ATOM 686 C C . ASN A 1 85 ? -14.344 15.859 13.492 1 96.38 85 ASN A C 1
ATOM 688 O O . ASN A 1 85 ? -14.078 17 13.844 1 96.38 85 ASN A O 1
ATOM 692 N N . LEU A 1 86 ? -13.484 14.93 13.539 1 96.62 86 LEU A N 1
ATOM 693 C CA . LEU A 1 86 ? -12.156 15.062 14.125 1 96.62 86 LEU A CA 1
ATOM 694 C C . LEU A 1 86 ? -11.102 15.312 13.047 1 96.62 86 LEU A C 1
ATOM 696 O O . LEU A 1 86 ? -9.922 15.039 13.25 1 96.62 86 LEU A O 1
ATOM 700 N N . TRP A 1 87 ? -11.484 15.836 11.938 1 96.88 87 TRP A N 1
ATOM 701 C CA . TRP A 1 87 ? -10.648 15.953 10.75 1 96.88 87 TRP A CA 1
ATOM 702 C C . TRP A 1 87 ? -9.539 16.984 10.969 1 96.88 87 TRP A C 1
ATOM 704 O O . TRP A 1 87 ? -8.578 17.031 10.195 1 96.88 87 TRP A O 1
ATOM 714 N N . ASP A 1 88 ? -9.672 17.859 11.945 1 95.38 88 ASP A N 1
ATOM 715 C CA . ASP A 1 88 ? -8.742 18.984 12.102 1 95.38 88 ASP A CA 1
ATOM 716 C C . ASP A 1 88 ? -7.574 18.594 13 1 95.38 88 ASP A C 1
ATOM 718 O O . ASP A 1 88 ? -6.68 19.406 13.25 1 95.38 88 ASP A O 1
ATOM 722 N N . ARG A 1 89 ? -7.543 17.375 13.438 1 94.94 89 ARG A N 1
ATOM 723 C CA . ARG A 1 89 ? -6.441 16.906 14.273 1 94.94 89 ARG A CA 1
ATOM 724 C C . ARG A 1 89 ? -5.301 16.375 13.414 1 94.94 89 ARG A C 1
ATOM 726 O O . ARG A 1 89 ? -5.484 15.43 12.633 1 94.94 89 ARG A O 1
ATOM 733 N N . ARG A 1 90 ? -4.18 16.922 13.617 1 94.12 90 ARG A N 1
ATOM 734 C CA . ARG A 1 90 ? -3.014 16.594 12.797 1 94.12 90 ARG A CA 1
ATOM 735 C C . ARG A 1 90 ? -2.697 15.109 12.867 1 94.12 90 ARG A C 1
ATOM 737 O O . ARG A 1 90 ? -2.473 14.469 11.836 1 94.12 90 ARG A O 1
ATOM 744 N N . ILE A 1 91 ? -2.742 14.586 14.078 1 95.44 91 ILE A N 1
ATOM 745 C CA . ILE A 1 91 ? -2.359 13.188 14.258 1 95.44 91 ILE A CA 1
ATOM 746 C C . ILE A 1 91 ? -3.344 12.281 13.523 1 95.44 91 ILE A C 1
ATOM 748 O O . ILE A 1 91 ? -2.953 11.258 12.961 1 95.44 91 ILE A O 1
ATOM 752 N N . ILE A 1 92 ? -4.562 12.648 13.516 1 97.5 92 ILE A N 1
ATOM 753 C CA . ILE A 1 92 ? -5.582 11.867 12.828 1 97.5 92 ILE A CA 1
ATOM 754 C C . ILE A 1 92 ? -5.359 11.953 11.32 1 97.5 92 ILE A C 1
ATOM 756 O O . ILE A 1 92 ? -5.406 10.938 10.617 1 97.5 92 ILE A O 1
ATOM 760 N N . GLN A 1 93 ? -5.066 13.117 10.805 1 98 93 GLN A N 1
ATOM 761 C CA . GLN A 1 93 ? -4.793 13.281 9.375 1 98 93 GLN A CA 1
ATOM 762 C C . GLN A 1 93 ? -3.584 12.445 8.953 1 98 93 GLN A C 1
ATOM 764 O O . GLN A 1 93 ? -3.613 11.781 7.918 1 98 93 GLN A O 1
ATOM 769 N N . TYR A 1 94 ? -2.643 12.477 9.805 1 97.94 94 TYR A N 1
ATOM 770 C CA . TYR A 1 94 ? -1.417 11.75 9.492 1 97.94 94 TYR A CA 1
ATOM 771 C C . TYR A 1 94 ? -1.673 10.25 9.445 1 97.94 94 TYR A C 1
ATOM 773 O O . TYR A 1 94 ? -1.251 9.57 8.508 1 97.94 94 TYR A O 1
ATOM 781 N N . LEU A 1 95 ? -2.354 9.734 10.367 1 98.31 95 LEU A N 1
ATOM 782 C CA . LEU A 1 95 ? -2.635 8.305 10.438 1 98.31 95 LEU A CA 1
ATOM 783 C C . LEU A 1 95 ? -3.543 7.875 9.289 1 98.31 95 LEU A C 1
ATOM 785 O O . LEU A 1 95 ? -3.346 6.809 8.711 1 98.31 95 LEU A O 1
ATOM 789 N N . ILE A 1 96 ? -4.461 8.703 9.031 1 98.75 96 ILE A N 1
ATOM 790 C CA . ILE A 1 96 ? -5.375 8.406 7.938 1 98.75 96 ILE A CA 1
ATOM 791 C C . ILE A 1 96 ? -4.613 8.406 6.613 1 98.75 96 ILE A C 1
ATOM 793 O O . ILE A 1 96 ? -4.82 7.527 5.773 1 98.75 96 ILE A O 1
ATOM 797 N N . LEU A 1 97 ? -3.725 9.336 6.441 1 98.75 97 LEU A N 1
ATOM 798 C CA . LEU A 1 97 ? -2.959 9.398 5.199 1 98.75 97 LEU A CA 1
ATOM 799 C C . LEU A 1 97 ? -2.066 8.172 5.047 1 98.75 97 LEU A C 1
ATOM 801 O O . LEU A 1 97 ? -1.973 7.602 3.961 1 98.75 97 LEU A O 1
ATOM 805 N N . LEU A 1 98 ? -1.471 7.754 6.121 1 98.75 98 LEU A N 1
ATOM 806 C CA . LEU A 1 98 ? -0.66 6.543 6.098 1 98.75 98 LEU A CA 1
ATOM 807 C C . LEU A 1 98 ? -1.504 5.332 5.715 1 98.75 98 LEU A C 1
ATOM 809 O O . LEU A 1 98 ? -1.13 4.566 4.824 1 98.75 98 LEU A O 1
ATOM 813 N N . GLY A 1 99 ? -2.572 5.211 6.359 1 98.69 99 GLY A N 1
ATOM 814 C CA . GLY A 1 99 ? -3.467 4.102 6.074 1 98.69 99 GLY A CA 1
ATOM 815 C C . GLY A 1 99 ? -4.039 4.145 4.668 1 98.69 99 GLY A C 1
ATOM 816 O O . GLY A 1 99 ? -4.195 3.104 4.027 1 98.69 99 GLY A O 1
ATOM 817 N N . LEU A 1 100 ? -4.371 5.328 4.195 1 98.75 100 LEU A N 1
ATOM 818 C CA . LEU A 1 100 ? -4.926 5.48 2.855 1 98.75 100 LEU A CA 1
ATOM 819 C C . LEU A 1 100 ? -3.893 5.129 1.793 1 98.75 100 LEU A C 1
ATOM 821 O O . LEU A 1 100 ? -4.234 4.578 0.743 1 98.75 100 LEU A O 1
ATOM 825 N N . GLY A 1 101 ? -2.701 5.5 2.055 1 98.69 101 GLY A N 1
ATOM 826 C CA . GLY A 1 101 ? -1.648 5.078 1.146 1 98.69 101 GLY A CA 1
ATOM 827 C C . GLY A 1 101 ? -1.545 3.57 1.012 1 98.69 101 GLY A C 1
ATOM 828 O O . GLY A 1 101 ? -1.418 3.047 -0.097 1 98.69 101 GLY A O 1
ATOM 829 N N . ALA A 1 102 ? -1.56 2.924 2.139 1 98.69 102 ALA A N 1
ATOM 830 C CA . ALA A 1 102 ? -1.535 1.463 2.146 1 98.69 102 ALA A CA 1
ATOM 831 C C . ALA A 1 102 ? -2.705 0.891 1.351 1 98.69 102 ALA A C 1
ATOM 833 O O . ALA A 1 102 ? -2.52 0.005 0.513 1 98.69 102 ALA A O 1
ATOM 834 N N . LYS A 1 103 ? -3.773 1.474 1.578 1 98.56 103 LYS A N 1
ATOM 835 C CA . LYS A 1 103 ? -4.969 0.97 0.908 1 98.56 103 LYS A CA 1
ATOM 836 C C . LYS A 1 103 ? -4.922 1.261 -0.589 1 98.56 103 LYS A C 1
ATOM 838 O O . LYS A 1 103 ? -5.336 0.429 -1.4 1 98.56 103 LYS A O 1
ATOM 843 N N . LEU A 1 104 ? -4.57 2.406 -0.903 1 98.31 104 LEU A N 1
ATOM 844 C CA . LEU A 1 104 ? -4.461 2.773 -2.311 1 98.31 104 LEU A CA 1
ATOM 845 C C . LEU A 1 104 ? -3.549 1.803 -3.055 1 98.31 104 LEU A C 1
ATOM 847 O O . LEU A 1 104 ? -3.9 1.313 -4.129 1 98.31 104 LEU A O 1
ATOM 851 N N . TYR A 1 105 ? -2.449 1.521 -2.463 1 98.44 105 TYR A N 1
ATOM 852 C CA . TYR A 1 105 ? -1.557 0.555 -3.094 1 98.44 105 TYR A CA 1
ATOM 853 C C . TYR A 1 105 ? -2.219 -0.813 -3.199 1 98.44 105 TYR A C 1
ATOM 855 O O . TYR A 1 105 ? -2.152 -1.464 -4.246 1 98.44 105 TYR A O 1
ATOM 863 N N . ALA A 1 106 ? -2.744 -1.248 -2.127 1 98.12 106 ALA A N 1
ATOM 864 C CA . ALA A 1 106 ? -3.381 -2.562 -2.105 1 98.12 106 ALA A CA 1
ATOM 865 C C . ALA A 1 106 ? -4.418 -2.686 -3.215 1 98.12 106 ALA A C 1
ATOM 867 O O . ALA A 1 106 ? -4.438 -3.678 -3.949 1 98.12 106 ALA A O 1
ATOM 868 N N . VAL A 1 107 ? -5.195 -1.658 -3.389 1 97.25 107 VAL A N 1
ATOM 869 C CA . VAL A 1 107 ? -6.289 -1.698 -4.352 1 97.25 107 VAL A CA 1
ATOM 870 C C . VAL A 1 107 ? -5.73 -1.62 -5.773 1 97.25 107 VAL A C 1
ATOM 872 O O . VAL A 1 107 ? -6.148 -2.377 -6.652 1 97.25 107 VAL A O 1
ATOM 875 N N . LEU A 1 108 ? -4.836 -0.779 -5.969 1 97.19 108 LEU A N 1
ATOM 876 C CA . LEU A 1 108 ? -4.285 -0.623 -7.312 1 97.19 108 LEU A CA 1
ATOM 877 C C . LEU A 1 108 ? -3.518 -1.871 -7.734 1 97.19 108 LEU A C 1
ATOM 879 O O . LEU A 1 108 ? -3.594 -2.291 -8.891 1 97.19 108 LEU A O 1
ATOM 883 N N . PHE A 1 109 ? -2.797 -2.439 -6.809 1 97.5 109 PHE A N 1
ATOM 884 C CA . PHE A 1 109 ? -2.066 -3.66 -7.129 1 97.5 109 PHE A CA 1
ATOM 885 C C . PHE A 1 109 ? -3.029 -4.812 -7.398 1 97.5 109 PHE A C 1
ATOM 887 O O . PHE A 1 109 ? -2.805 -5.617 -8.305 1 97.5 109 PHE A O 1
ATOM 894 N N . TYR A 1 110 ? -4.023 -4.836 -6.621 1 96.12 110 TYR A N 1
ATOM 895 C CA . TYR A 1 110 ? -5.074 -5.828 -6.836 1 96.12 110 TYR A CA 1
ATOM 896 C C . TYR A 1 110 ? -5.645 -5.719 -8.242 1 96.12 110 TYR A C 1
ATOM 898 O O . TYR A 1 110 ? -5.727 -6.715 -8.969 1 96.12 110 TYR A O 1
ATOM 906 N N . HIS A 1 111 ? -5.965 -4.586 -8.656 1 96.38 111 HIS A N 1
ATOM 907 C CA . HIS A 1 111 ? -6.52 -4.379 -9.992 1 96.38 111 HIS A CA 1
ATOM 908 C C . HIS A 1 111 ? -5.5 -4.711 -11.07 1 96.38 111 HIS A C 1
ATOM 910 O O . HIS A 1 111 ? -5.844 -5.297 -12.102 1 96.38 111 HIS A O 1
ATOM 916 N N . TYR A 1 112 ? -4.348 -4.324 -10.828 1 96.88 112 TYR A N 1
ATOM 917 C CA . TYR A 1 112 ? -3.283 -4.629 -11.781 1 96.88 112 TYR A CA 1
ATOM 918 C C . TYR A 1 112 ? -3.139 -6.133 -11.977 1 96.88 112 TYR A C 1
ATOM 920 O O . TYR A 1 112 ? -3.1 -6.617 -13.109 1 96.88 112 TYR A O 1
ATOM 928 N N . MET A 1 113 ? -3.07 -6.863 -10.875 1 96.56 113 MET A N 1
ATOM 929 C CA . MET A 1 113 ? -2.951 -8.32 -10.93 1 96.56 113 MET A CA 1
ATOM 930 C C . MET A 1 113 ? -4.176 -8.945 -11.586 1 96.56 113 MET A C 1
ATOM 932 O O . MET A 1 113 ? -4.055 -9.898 -12.359 1 96.56 113 MET A O 1
ATOM 936 N N . GLU A 1 114 ? -5.277 -8.336 -11.367 1 95.25 114 GLU A N 1
ATOM 937 C CA . GLU A 1 114 ? -6.52 -8.867 -11.922 1 95.25 114 GLU A CA 1
ATOM 938 C C . GLU A 1 114 ? -6.602 -8.609 -13.422 1 95.25 114 GLU A C 1
ATOM 940 O O . GLU A 1 114 ? -6.898 -9.523 -14.195 1 95.25 114 GLU A O 1
ATOM 945 N N . LEU A 1 115 ? -6.348 -7.453 -13.797 1 95.88 115 LEU A N 1
ATOM 946 C CA . LEU A 1 115 ? -6.523 -7.043 -15.18 1 95.88 115 LEU A CA 1
ATOM 947 C C . LEU A 1 115 ? -5.484 -7.707 -16.078 1 95.88 115 LEU A C 1
ATOM 949 O O . LEU A 1 115 ? -5.699 -7.852 -17.281 1 95.88 115 LEU A O 1
ATOM 953 N N . THR A 1 116 ? -4.395 -8.172 -15.547 1 95.19 116 THR A N 1
ATOM 954 C CA . THR A 1 116 ? -3.332 -8.781 -16.344 1 95.19 116 THR A CA 1
ATOM 955 C C . THR A 1 116 ? -3.301 -10.297 -16.125 1 95.19 116 THR A C 1
ATOM 957 O O . THR A 1 116 ? -2.383 -10.969 -16.594 1 95.19 116 THR A O 1
ATOM 960 N N . SER A 1 117 ? -4.266 -10.781 -15.438 1 94.06 117 SER A N 1
ATOM 961 C CA . SER A 1 117 ? -4.336 -12.219 -15.188 1 94.06 117 SER A CA 1
ATOM 962 C C . SER A 1 117 ? -4.836 -12.969 -16.406 1 94.06 117 SER A C 1
ATOM 964 O O . SER A 1 117 ? -5.137 -12.359 -17.438 1 94.06 117 SER A O 1
ATOM 966 N N . ASP A 1 118 ? -4.855 -14.344 -16.219 1 91.81 118 ASP A N 1
ATOM 967 C CA . ASP 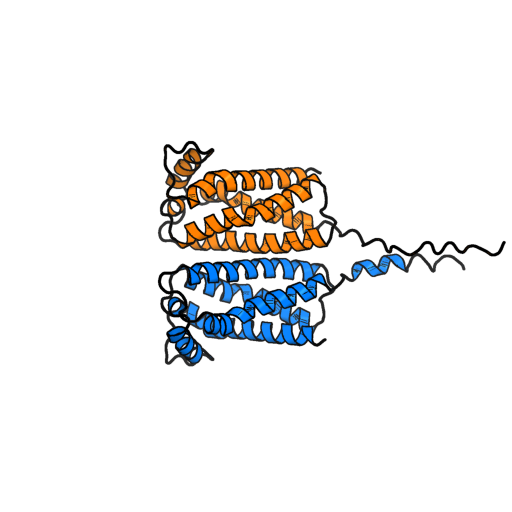A 1 118 ? -5.348 -15.203 -17.297 1 91.81 118 ASP A CA 1
ATOM 968 C C . ASP A 1 118 ? -6.871 -15.148 -17.391 1 91.81 118 ASP A C 1
ATOM 970 O O . ASP A 1 118 ? -7.457 -15.57 -18.391 1 91.81 118 ASP A O 1
ATOM 974 N N . LYS A 1 119 ? -7.516 -14.586 -16.359 1 92.69 119 LYS A N 1
ATOM 975 C CA . LYS A 1 119 ? -8.969 -14.484 -16.328 1 92.69 119 LYS A CA 1
ATOM 976 C C . LYS A 1 119 ? -9.414 -13.078 -15.914 1 92.69 119 LYS A C 1
ATOM 978 O O . LYS A 1 119 ? -10.07 -12.906 -14.883 1 92.69 119 LYS A O 1
ATOM 983 N N . PRO A 1 120 ? -9.125 -12.156 -16.719 1 95.25 120 PRO A N 1
ATOM 984 C CA . PRO A 1 120 ? -9.539 -10.797 -16.359 1 95.25 120 PRO A CA 1
ATOM 985 C C . PRO A 1 120 ? -11.055 -10.617 -16.391 1 95.25 120 PRO A C 1
ATOM 987 O O . PRO A 1 120 ? -11.766 -11.414 -17.016 1 95.25 120 PRO A O 1
ATOM 990 N N . PRO A 1 121 ? -11.492 -9.594 -15.617 1 95.81 121 PRO A N 1
ATOM 991 C CA . PRO A 1 121 ? -12.93 -9.352 -15.656 1 95.81 121 PRO A CA 1
ATOM 992 C C . PRO A 1 121 ? -13.445 -9.094 -17.078 1 95.81 121 PRO A C 1
ATOM 994 O O . PRO A 1 121 ? -12.906 -8.242 -17.781 1 95.81 121 PRO A O 1
ATOM 997 N N . PRO A 1 122 ? -14.516 -9.711 -17.453 1 96 122 PRO A N 1
ATOM 998 C CA . PRO A 1 122 ? -15.023 -9.578 -18.812 1 96 122 PRO A CA 1
ATOM 999 C C . PRO A 1 122 ? -15.719 -8.234 -19.062 1 96 122 PRO A C 1
ATOM 1001 O O . PRO A 1 122 ? -15.852 -7.809 -20.203 1 96 122 PRO A O 1
ATOM 1004 N N . ASN A 1 123 ? -16.25 -7.621 -18.016 1 96.38 123 ASN A N 1
ATOM 1005 C CA . ASN A 1 123 ? -16.938 -6.34 -18.078 1 96.38 123 ASN A CA 1
ATOM 1006 C C . ASN A 1 123 ? -16.391 -5.352 -17.047 1 96.38 123 ASN A C 1
ATOM 1008 O O . ASN A 1 123 ? -16.734 -5.418 -15.875 1 96.38 123 ASN A O 1
ATOM 1012 N N . LEU A 1 124 ? -15.68 -4.398 -17.578 1 95.12 124 LEU A N 1
ATOM 1013 C CA . LEU A 1 124 ? -14.953 -3.486 -16.703 1 95.12 124 LEU A CA 1
ATOM 1014 C C . LEU A 1 124 ? -15.914 -2.547 -15.977 1 95.12 124 LEU A C 1
ATOM 1016 O O . LEU A 1 124 ? -15.68 -2.164 -14.828 1 95.12 124 LEU A O 1
ATOM 1020 N N . LEU A 1 125 ? -16.938 -2.166 -16.625 1 95.19 125 LEU A N 1
ATOM 1021 C CA . LEU A 1 125 ? -17.922 -1.282 -16 1 95.19 125 LEU A CA 1
ATOM 1022 C C . LEU A 1 125 ? -18.578 -1.961 -14.805 1 95.19 125 LEU A C 1
ATOM 1024 O O . LEU A 1 125 ? -18.688 -1.362 -13.734 1 95.19 125 LEU A O 1
ATOM 1028 N N . ALA A 1 126 ? -18.984 -3.188 -15.016 1 94.44 126 ALA A N 1
ATOM 1029 C CA . ALA A 1 126 ? -19.578 -3.951 -13.922 1 94.44 126 ALA A CA 1
ATOM 1030 C C . ALA A 1 126 ? -18.562 -4.215 -12.812 1 94.44 126 ALA A C 1
ATOM 1032 O O . ALA A 1 126 ? -18.859 -4.062 -11.633 1 94.44 126 ALA A O 1
ATOM 1033 N N . TYR A 1 127 ? -17.406 -4.578 -13.258 1 95.5 127 TYR A N 1
ATOM 1034 C CA . TYR A 1 127 ? -16.328 -4.859 -12.32 1 95.5 127 TYR A CA 1
ATOM 1035 C C . TYR A 1 127 ? -16.062 -3.65 -11.43 1 95.5 127 TYR A C 1
ATOM 1037 O O . TYR A 1 127 ? -16.047 -3.766 -10.195 1 95.5 127 TYR A O 1
ATOM 1045 N N . PHE A 1 128 ? -15.961 -2.477 -11.984 1 95.25 128 PHE A N 1
ATOM 1046 C CA . PHE A 1 128 ? -15.625 -1.282 -11.227 1 95.25 128 PHE A CA 1
ATOM 1047 C C . PHE A 1 128 ? -16.859 -0.723 -10.516 1 95.25 128 PHE A C 1
ATOM 1049 O O . PHE A 1 128 ? -16.734 0.105 -9.609 1 95.25 128 PHE A O 1
ATOM 1056 N N . GLY A 1 129 ? -17.984 -1.136 -10.984 1 92.06 129 GLY A N 1
ATOM 1057 C CA . GLY A 1 129 ? -19.188 -0.79 -10.219 1 92.06 129 GLY A CA 1
ATOM 1058 C C . GLY A 1 129 ? -19.141 -1.287 -8.789 1 92.06 129 GLY A C 1
ATOM 1059 O O . GLY A 1 129 ? -19.609 -0.61 -7.871 1 92.06 129 GLY A O 1
ATOM 1060 N N . ALA A 1 130 ? -18.562 -2.412 -8.602 1 87.94 130 ALA A N 1
ATOM 1061 C CA . ALA A 1 130 ? -18.453 -2.994 -7.266 1 87.94 130 ALA A CA 1
ATOM 1062 C C . ALA A 1 130 ? -17.125 -2.592 -6.602 1 87.94 130 ALA A C 1
ATOM 1064 O O . ALA A 1 130 ? -17.125 -2.1 -5.473 1 87.94 130 ALA A O 1
ATOM 1065 N N . GLU A 1 131 ? -16.094 -2.719 -7.328 1 90.75 131 GLU A N 1
ATOM 1066 C CA . GLU A 1 131 ? -14.758 -2.535 -6.77 1 90.75 131 GLU A CA 1
ATOM 1067 C C . GLU A 1 131 ? -14.359 -1.061 -6.766 1 90.75 131 GLU A C 1
ATOM 1069 O O . GLU A 1 131 ? -13.484 -0.649 -6 1 90.75 131 GLU A O 1
ATOM 1074 N N . GLY A 1 132 ? -14.945 -0.283 -7.496 1 93 132 GLY A N 1
ATOM 1075 C CA . GLY A 1 132 ? -14.586 1.118 -7.66 1 93 132 GLY A CA 1
ATOM 1076 C C . GLY A 1 132 ? -14.953 1.969 -6.457 1 93 132 GLY A C 1
ATOM 1077 O O . GLY A 1 132 ? -14.43 3.072 -6.289 1 93 132 GLY A O 1
ATOM 1078 N N . LEU A 1 133 ? -15.828 1.474 -5.652 1 94.69 133 LEU A N 1
ATOM 1079 C CA . LEU A 1 133 ? -16.25 2.217 -4.473 1 94.69 133 LEU A CA 1
ATOM 1080 C C . LEU A 1 133 ? -15.086 2.475 -3.533 1 94.69 133 LEU A C 1
ATOM 1082 O O . LEU A 1 133 ? -15.039 3.506 -2.859 1 94.69 133 LEU A O 1
ATOM 1086 N N . TYR A 1 134 ? -14.164 1.613 -3.52 1 96.44 134 TYR A N 1
ATOM 1087 C CA . TYR A 1 134 ? -12.984 1.814 -2.695 1 96.44 134 TYR A CA 1
ATOM 1088 C C . TYR A 1 134 ? -12.172 3.006 -3.188 1 96.44 134 TYR A C 1
ATOM 1090 O O . TYR A 1 134 ? -11.711 3.826 -2.389 1 96.44 134 TYR A O 1
ATOM 1098 N N . LEU A 1 135 ? -12.055 3.123 -4.457 1 97.56 135 LEU A N 1
ATOM 1099 C CA . LEU A 1 135 ? -11.305 4.23 -5.039 1 97.56 135 LEU A CA 1
ATOM 1100 C C . LEU A 1 135 ? -12.023 5.555 -4.805 1 97.56 135 LEU A C 1
ATOM 1102 O O . LEU A 1 135 ? -11.383 6.566 -4.504 1 97.56 135 LEU A O 1
ATOM 1106 N N . VAL A 1 136 ? -13.289 5.516 -4.941 1 97.94 136 VAL A N 1
ATOM 1107 C CA . VAL A 1 136 ? -14.086 6.711 -4.688 1 97.94 136 VAL A CA 1
ATOM 1108 C C . VAL A 1 136 ? -13.914 7.148 -3.236 1 97.94 136 VAL A C 1
ATOM 1110 O O . VAL A 1 136 ? -13.711 8.336 -2.959 1 97.94 136 VAL A O 1
ATOM 1113 N N . SER A 1 137 ? -13.992 6.207 -2.406 1 98.44 137 SER A N 1
ATOM 1114 C CA . SER A 1 137 ? -13.828 6.5 -0.987 1 98.44 137 SER A CA 1
ATOM 1115 C C . SER A 1 137 ? -12.453 7.105 -0.707 1 98.44 137 SER A C 1
ATOM 1117 O O . SER A 1 137 ? -12.344 8.094 0.023 1 98.44 137 SER A O 1
ATOM 1119 N N . ILE A 1 138 ? -11.445 6.539 -1.22 1 98.5 138 ILE A N 1
ATOM 1120 C CA . ILE A 1 138 ? -10.086 7.039 -1.033 1 98.5 138 ILE A CA 1
ATOM 1121 C C . ILE A 1 138 ? -10 8.484 -1.515 1 98.5 138 ILE A C 1
ATOM 1123 O O . ILE A 1 138 ? -9.461 9.344 -0.816 1 98.5 138 ILE A O 1
ATOM 1127 N N . ALA A 1 139 ? -10.578 8.773 -2.645 1 98.5 139 ALA A N 1
ATOM 1128 C CA . ALA A 1 139 ? -10.562 10.125 -3.201 1 98.5 139 ALA A CA 1
ATOM 1129 C C . ALA A 1 139 ? -11.289 11.109 -2.283 1 98.5 139 ALA A C 1
ATOM 1131 O O . ALA A 1 139 ? -10.805 12.219 -2.041 1 98.5 139 ALA A O 1
ATOM 1132 N N . LEU A 1 140 ? -12.398 10.719 -1.809 1 98.69 140 LEU A N 1
ATOM 1133 C CA . LEU A 1 140 ? -13.188 11.594 -0.946 1 98.69 140 LEU A CA 1
ATOM 1134 C C . LEU A 1 140 ? -12.453 11.875 0.362 1 98.69 140 LEU A C 1
ATOM 1136 O O . LEU A 1 140 ? -12.453 13.008 0.85 1 98.69 140 LEU A O 1
ATOM 1140 N N . VAL A 1 141 ? -11.867 10.859 0.911 1 98.75 141 VAL A N 1
ATOM 1141 C CA . VAL A 1 141 ? -11.148 11.031 2.17 1 98.75 141 VAL A CA 1
ATOM 1142 C C . VAL A 1 141 ? -9.922 11.914 1.951 1 98.75 141 VAL A C 1
ATOM 1144 O O . VAL A 1 141 ? -9.641 12.805 2.758 1 98.75 141 VAL A O 1
ATOM 1147 N N . LEU A 1 142 ? -9.219 11.664 0.887 1 98.62 142 LEU A N 1
ATOM 1148 C CA . LEU A 1 142 ? -8.086 12.523 0.573 1 98.62 142 LEU A CA 1
ATOM 1149 C C . LEU A 1 142 ? -8.523 13.977 0.424 1 98.62 142 LEU A C 1
ATOM 1151 O O . LEU A 1 142 ? -7.879 14.883 0.947 1 98.62 142 LEU A O 1
ATOM 1155 N N . TYR A 1 143 ? -9.594 14.164 -0.265 1 98.12 143 TYR A N 1
ATOM 1156 C CA . TYR A 1 143 ? -10.133 15.516 -0.428 1 98.12 143 TYR A CA 1
ATOM 1157 C C . TYR A 1 143 ? -10.414 16.156 0.925 1 98.12 143 TYR A C 1
ATOM 1159 O O . TYR A 1 143 ? -10.031 17.297 1.164 1 98.12 143 TYR A O 1
ATOM 1167 N N . LYS A 1 144 ? -11.016 15.422 1.737 1 97.94 144 LYS A N 1
ATOM 1168 C CA . LYS A 1 144 ? -11.359 15.922 3.066 1 97.94 144 LYS A CA 1
ATOM 1169 C C . LYS A 1 144 ? -10.109 16.281 3.857 1 97.94 144 LYS A C 1
ATOM 1171 O O . LYS A 1 144 ? -10.039 17.359 4.461 1 97.94 144 LYS A O 1
ATOM 1176 N N . VAL A 1 145 ? -9.148 15.438 3.863 1 97.56 145 VAL A N 1
ATOM 1177 C CA . VAL A 1 145 ? -7.93 15.648 4.637 1 97.56 145 VAL A CA 1
ATOM 1178 C C . VAL A 1 145 ? -7.168 16.844 4.082 1 97.56 145 VAL A C 1
ATOM 1180 O O . VAL A 1 145 ? -6.734 17.719 4.844 1 97.56 145 VAL A O 1
ATOM 1183 N N . PHE A 1 146 ? -7.086 16.969 2.787 1 96.19 146 PHE A N 1
ATOM 1184 C CA . PHE A 1 146 ? -6.27 18 2.172 1 96.19 146 PHE A CA 1
ATOM 1185 C C . PHE A 1 146 ? -6.949 19.359 2.283 1 96.19 146 PHE A C 1
ATOM 1187 O O . PHE A 1 146 ? -6.289 20.406 2.215 1 96.19 146 PHE A O 1
ATOM 1194 N N . THR A 1 147 ? -8.211 19.391 2.506 1 95.56 147 THR A N 1
ATOM 1195 C CA . THR A 1 147 ? -8.922 20.672 2.525 1 95.56 147 THR A CA 1
ATOM 1196 C C . THR A 1 147 ? -9.242 21.094 3.959 1 95.56 147 THR A C 1
ATOM 1198 O O . THR A 1 147 ? -9.758 22.188 4.191 1 95.56 147 THR A O 1
ATOM 1201 N N . THR A 1 148 ? -8.953 20.266 4.879 1 94.81 148 THR A N 1
ATOM 1202 C CA . THR A 1 148 ? -9.211 20.609 6.273 1 94.81 148 THR A CA 1
ATOM 1203 C C . THR A 1 148 ? -7.93 21.078 6.957 1 94.81 148 THR A C 1
ATOM 1205 O O . THR A 1 148 ? -6.98 20.297 7.113 1 94.81 148 THR A O 1
ATOM 1208 N N . PRO A 1 149 ? -7.98 22.359 7.453 1 91.06 149 PRO A N 1
ATOM 1209 C CA . PRO A 1 149 ? -6.809 22.859 8.18 1 91.06 149 PRO A CA 1
ATOM 1210 C C . PRO A 1 149 ? -6.664 22.219 9.562 1 91.06 149 PRO A C 1
ATOM 1212 O O . PRO A 1 149 ? -7.664 21.844 10.188 1 91.06 149 PRO A O 1
ATOM 1215 N N . CYS A 1 150 ? -5.477 22.156 10.055 1 88.19 150 CYS A N 1
ATOM 1216 C CA . CYS A 1 150 ? -5.223 21.594 11.383 1 88.19 150 CYS A CA 1
ATOM 1217 C C . CYS A 1 150 ? -5.469 22.641 12.461 1 88.19 150 CYS A C 1
ATOM 1219 O O . CYS A 1 150 ? -5.172 23.828 12.266 1 88.19 150 CYS A O 1
ATOM 1221 N N . SER A 1 151 ? -6.09 22.484 13.578 1 76.75 151 SER A N 1
ATOM 1222 C CA . SER A 1 151 ? -6.43 23.406 14.656 1 76.75 151 SER A CA 1
ATOM 1223 C C . SER A 1 151 ? -5.18 23.875 15.398 1 76.75 151 SER A C 1
ATOM 1225 O O . SER A 1 151 ? -5.148 24.984 15.938 1 76.75 151 SER A O 1
ATOM 1227 N N . ASN A 1 152 ? -4.164 23.281 15.867 1 58.62 152 ASN A N 1
ATOM 1228 C CA . ASN A 1 152 ? -3.16 23.953 16.688 1 58.62 152 ASN A CA 1
ATOM 1229 C C . ASN A 1 152 ? -2.754 25.297 16.078 1 58.62 152 ASN A C 1
ATOM 1231 O O . ASN A 1 152 ? -1.946 26.031 16.641 1 58.62 152 ASN A O 1
ATOM 1235 N N . GLU A 1 153 ? -2.789 25.469 14.844 1 50.72 153 GLU A N 1
ATOM 1236 C CA . GLU A 1 153 ? -2.24 26.703 14.289 1 50.72 153 GLU A CA 1
ATOM 1237 C C . GLU A 1 153 ? -3.01 27.922 14.781 1 50.72 153 GLU A C 1
ATOM 1239 O O . GLU A 1 153 ? -2.57 29.062 14.594 1 50.72 153 GLU A O 1
ATOM 1244 N N . ARG A 1 154 ? -4.148 27.969 15.305 1 46.53 154 ARG A N 1
ATOM 1245 C CA . ARG A 1 154 ? -4.918 29.141 15.695 1 46.53 154 ARG A CA 1
ATOM 1246 C C . ARG A 1 154 ? -4.328 29.797 16.938 1 46.53 154 ARG A C 1
ATOM 1248 O O . ARG A 1 154 ? -4.398 31.016 17.109 1 46.53 154 ARG A O 1
ATOM 1255 N N . ALA A 1 155 ? -3.896 29.047 17.953 1 44.53 155 ALA A N 1
ATOM 1256 C CA . ALA A 1 155 ? -3.918 29.672 19.281 1 44.53 155 ALA A CA 1
ATOM 1257 C C . ALA A 1 155 ? -2.82 30.719 19.406 1 44.53 155 ALA A C 1
ATOM 1259 O O . ALA A 1 155 ? -2.84 31.547 20.312 1 44.53 155 ALA A O 1
ATOM 1260 N N . THR A 1 156 ? -1.705 30.453 18.766 1 42.81 156 THR A N 1
ATOM 1261 C CA . THR A 1 156 ? -0.711 31.359 19.312 1 42.81 156 THR A CA 1
ATOM 1262 C C . THR A 1 156 ? -1.052 32.812 18.953 1 42.81 156 THR A C 1
ATOM 1264 O O . THR A 1 156 ? -0.372 33.75 19.406 1 42.81 156 THR A O 1
ATOM 1267 N N . GLY A 1 157 ? -1.893 32.969 17.969 1 39.16 157 GLY A N 1
ATOM 1268 C CA . GLY A 1 157 ? -1.972 34.375 17.594 1 39.16 157 GLY A CA 1
ATOM 1269 C C . GLY A 1 157 ? -2.584 35.219 18.688 1 39.16 157 GLY A C 1
ATOM 1270 O O . GLY A 1 157 ? -2.387 36.438 18.688 1 39.16 157 GLY A O 1
ATOM 1271 N N . THR A 1 158 ? -3.641 34.719 19.328 1 41.09 158 THR A N 1
ATOM 1272 C CA . THR A 1 158 ? -4.484 35.719 20 1 41.09 158 THR A CA 1
ATOM 1273 C C . THR A 1 158 ? -3.865 36.125 21.328 1 41.09 158 THR A C 1
ATOM 1275 O O . THR A 1 158 ? -4.328 37.094 21.969 1 41.09 158 THR A O 1
ATOM 1278 N N . SER A 1 159 ? -3.057 35.188 21.953 1 43.19 159 SER A N 1
ATOM 1279 C CA . SER A 1 159 ? -2.928 35.5 23.375 1 43.19 159 SER A CA 1
ATOM 1280 C C . SER A 1 159 ? -1.979 36.656 23.594 1 43.19 159 SER A C 1
ATOM 1282 O O . SER A 1 159 ? -1.69 37.031 24.734 1 43.19 159 SER A O 1
ATOM 1284 N N . VAL A 1 160 ? -1.189 37.031 22.516 1 42.28 160 VAL A N 1
ATOM 1285 C CA . VAL A 1 160 ? -0.235 38.094 22.859 1 42.28 160 VAL A CA 1
ATOM 1286 C C . VAL A 1 160 ? -0.964 39.438 23 1 42.28 160 VAL A C 1
ATOM 1288 O O . VAL A 1 160 ? -0.341 40.469 23.25 1 42.28 160 VAL A O 1
ATOM 1291 N N . ILE A 1 161 ? -2.268 39.438 22.531 1 39.56 161 ILE A N 1
ATOM 1292 C CA . ILE A 1 161 ? -2.758 40.812 22.422 1 39.56 161 ILE A CA 1
ATOM 1293 C C . ILE A 1 161 ? -2.947 41.406 23.812 1 39.56 161 ILE A C 1
ATOM 1295 O O . ILE A 1 161 ? -2.652 42.594 24.031 1 39.56 161 ILE A O 1
ATOM 1299 N N . SER A 1 162 ? -3.699 40.594 24.594 1 39.56 162 SER A N 1
ATOM 1300 C CA . SER A 1 162 ? -4.512 41.406 25.484 1 39.56 162 SER A CA 1
ATOM 1301 C C . SER A 1 162 ? -3.699 41.906 26.672 1 39.56 162 SER A C 1
ATOM 1303 O O . SER A 1 162 ? -4.254 42.469 27.625 1 39.56 162 SER A O 1
ATOM 1305 N N . LYS A 1 163 ? -2.477 41.281 26.828 1 42.19 163 LYS A N 1
ATOM 1306 C CA . LYS A 1 163 ? -1.985 41.719 28.141 1 42.19 163 LYS A CA 1
ATOM 1307 C C . LYS A 1 163 ? -1.449 43.156 28.094 1 42.19 163 LYS A C 1
ATOM 1309 O O . LYS A 1 163 ? -0.673 43.562 28.953 1 42.19 163 LYS A O 1
ATOM 1314 N N . LYS A 1 164 ? -1.438 43.75 26.906 1 39.47 164 LYS A N 1
ATOM 1315 C CA . LYS A 1 164 ? -0.749 45.031 27 1 39.47 164 LYS A CA 1
ATOM 1316 C C . LYS A 1 164 ? -1.441 45.969 28 1 39.47 164 LYS A C 1
ATOM 1318 O O . LYS A 1 164 ? -0.779 46.656 28.766 1 39.47 164 LYS A O 1
ATOM 1323 N N . MET A 1 165 ? -2.619 46.656 27.641 1 35.12 165 MET A N 1
ATOM 1324 C CA . MET A 1 165 ? -2.842 48.062 27.906 1 35.12 165 MET A CA 1
ATOM 1325 C C . MET A 1 165 ? -3.391 48.281 29.312 1 35.12 165 MET A C 1
ATOM 1327 O O . MET A 1 165 ? -3.607 49.438 29.719 1 35.12 165 MET A O 1
ATOM 1331 N N . VAL A 1 166 ? -3.564 47.25 30.203 1 33.12 166 VAL A N 1
ATOM 1332 C CA . VAL A 1 166 ? -3.963 47.938 31.422 1 33.12 166 VAL A CA 1
ATOM 1333 C C . VAL A 1 166 ? -2.723 48.344 32.219 1 33.12 166 VAL A C 1
ATOM 1335 O O . VAL A 1 166 ? -1.729 47.625 32.25 1 33.12 166 VAL A O 1
ATOM 1338 N N . MET B 1 1 ? 20.219 17.484 11.406 1 78.94 1 MET B N 1
ATOM 1339 C CA . MET B 1 1 ? 21.031 17.406 10.195 1 78.94 1 MET B CA 1
ATOM 1340 C C . MET B 1 1 ? 21.484 15.977 9.938 1 78.94 1 MET B C 1
ATOM 1342 O O . MET B 1 1 ? 21.281 15.453 8.844 1 78.94 1 MET B O 1
ATOM 1346 N N . MET B 1 2 ? 21.828 15.195 10.953 1 92.38 2 MET B N 1
ATOM 1347 C CA . MET B 1 2 ? 22.328 13.836 10.773 1 92.38 2 MET B CA 1
ATOM 1348 C C . MET B 1 2 ? 21.234 12.898 10.289 1 92.38 2 MET B C 1
ATOM 1350 O O . MET B 1 2 ? 21.453 12.094 9.383 1 92.38 2 MET B O 1
ATOM 1354 N N . LEU B 1 3 ? 20.109 13.07 10.766 1 96.44 3 LEU B N 1
ATOM 1355 C CA . LEU B 1 3 ? 19.016 12.203 10.375 1 96.44 3 LEU B CA 1
ATOM 1356 C C . LEU B 1 3 ? 18.672 12.391 8.898 1 96.44 3 LEU B C 1
ATOM 1358 O O . LEU B 1 3 ? 18.406 11.422 8.188 1 96.44 3 LEU B O 1
ATOM 1362 N N . ASN B 1 4 ? 18.766 13.617 8.43 1 97.88 4 ASN B N 1
ATOM 1363 C CA . ASN B 1 4 ? 18.516 13.898 7.023 1 97.88 4 ASN B CA 1
ATOM 1364 C C . ASN B 1 4 ? 19.516 13.172 6.129 1 97.88 4 ASN B C 1
ATOM 1366 O O . ASN B 1 4 ? 19.156 12.656 5.07 1 97.88 4 ASN B O 1
ATOM 1370 N N . VAL B 1 5 ? 20.688 13.188 6.598 1 98.06 5 VAL B N 1
ATOM 1371 C CA . VAL B 1 5 ? 21.734 12.562 5.805 1 98.06 5 VAL B CA 1
ATOM 1372 C C . VAL B 1 5 ? 21.5 11.055 5.719 1 98.06 5 VAL B C 1
ATOM 1374 O O . VAL B 1 5 ? 21.578 10.469 4.637 1 98.06 5 VAL B O 1
ATOM 1377 N N . VAL B 1 6 ? 21.203 10.445 6.816 1 98.38 6 VAL B N 1
ATOM 1378 C CA . VAL B 1 6 ? 20.953 9.008 6.852 1 98.38 6 VAL B CA 1
ATOM 1379 C C . VAL B 1 6 ? 19.766 8.656 5.969 1 98.38 6 VAL B C 1
ATOM 1381 O O . VAL B 1 6 ? 19.828 7.738 5.152 1 98.38 6 VAL B O 1
ATOM 1384 N N . ILE B 1 7 ? 18.734 9.414 6.113 1 98.69 7 ILE B N 1
ATOM 1385 C CA . ILE B 1 7 ? 17.531 9.195 5.301 1 98.69 7 ILE B CA 1
ATOM 1386 C C . ILE B 1 7 ? 17.891 9.367 3.822 1 98.69 7 ILE B C 1
ATOM 1388 O O . ILE B 1 7 ? 17.516 8.539 2.988 1 98.69 7 ILE B O 1
ATOM 1392 N N . GLY B 1 8 ? 18.625 10.406 3.553 1 98.5 8 GLY B N 1
ATOM 1393 C CA . GLY B 1 8 ? 19.016 10.664 2.176 1 98.5 8 GLY B CA 1
ATOM 1394 C C . GLY B 1 8 ? 19.844 9.547 1.566 1 98.5 8 GLY B C 1
ATOM 1395 O O . GLY B 1 8 ? 19.625 9.164 0.417 1 98.5 8 GLY B O 1
ATOM 1396 N N . ILE B 1 9 ? 20.719 8.992 2.283 1 98.25 9 ILE B N 1
ATOM 1397 C CA . ILE B 1 9 ? 21.594 7.922 1.795 1 98.25 9 ILE B CA 1
ATOM 1398 C C . ILE B 1 9 ? 20.75 6.684 1.491 1 98.25 9 ILE B C 1
ATOM 1400 O O . ILE B 1 9 ? 20.953 6.027 0.465 1 98.25 9 ILE B O 1
ATOM 1404 N N . LEU B 1 10 ? 19.875 6.398 2.324 1 98.19 10 LEU B N 1
ATOM 1405 C CA . LEU B 1 10 ? 19.016 5.238 2.109 1 98.19 10 LEU B CA 1
ATOM 1406 C C . LEU B 1 10 ? 18.172 5.422 0.86 1 98.19 10 LEU B C 1
ATOM 1408 O O . LEU B 1 10 ? 18.047 4.504 0.048 1 98.19 10 LEU B O 1
ATOM 1412 N N . GLN B 1 11 ? 17.594 6.617 0.71 1 98.62 11 GLN B N 1
ATOM 1413 C CA . GLN B 1 11 ? 16.781 6.871 -0.473 1 98.62 11 GLN B CA 1
ATOM 1414 C C . GLN B 1 11 ? 17.609 6.758 -1.748 1 98.62 11 GLN B C 1
ATOM 1416 O O . GLN B 1 11 ? 17.141 6.215 -2.752 1 98.62 11 GLN B O 1
ATOM 1421 N N . ALA B 1 12 ? 18.781 7.293 -1.693 1 98.12 12 ALA B N 1
ATOM 1422 C CA . ALA B 1 12 ? 19.672 7.203 -2.85 1 98.12 12 ALA B CA 1
ATOM 1423 C C . ALA B 1 12 ? 19.953 5.746 -3.203 1 98.12 12 ALA B C 1
ATOM 1425 O O . ALA B 1 12 ? 20 5.383 -4.383 1 98.12 12 ALA B O 1
ATOM 1426 N N . ASN B 1 13 ? 20.172 5.012 -2.207 1 96.94 13 ASN B N 1
ATOM 1427 C CA . ASN B 1 13 ? 20.406 3.588 -2.426 1 96.94 13 ASN B CA 1
ATOM 1428 C C . ASN B 1 13 ? 19.203 2.92 -3.088 1 96.94 13 ASN B C 1
ATOM 1430 O O . ASN B 1 13 ? 19.375 2.105 -3.998 1 96.94 13 ASN B O 1
ATOM 1434 N N . PHE B 1 14 ? 18.031 3.197 -2.641 1 97.75 14 PHE B N 1
ATOM 1435 C CA . PHE B 1 14 ? 16.828 2.605 -3.207 1 97.75 14 PHE B CA 1
ATOM 1436 C C . PHE B 1 14 ? 16.641 3.033 -4.66 1 97.75 14 PHE B C 1
ATOM 1438 O O . PHE B 1 14 ? 16.219 2.238 -5.496 1 97.75 14 PHE B O 1
ATOM 1445 N N . LEU B 1 15 ? 16.922 4.285 -4.926 1 97.81 15 LEU B N 1
ATOM 1446 C CA . LEU B 1 15 ? 16.891 4.766 -6.301 1 97.81 15 LEU B CA 1
ATOM 1447 C C . LEU B 1 15 ? 17.859 3.992 -7.18 1 97.81 15 LEU B C 1
ATOM 1449 O O . LEU B 1 15 ? 17.516 3.58 -8.289 1 97.81 15 LEU B O 1
ATOM 1453 N N . PHE B 1 16 ? 18.984 3.822 -6.637 1 97.12 16 PHE B N 1
ATOM 1454 C CA . PHE B 1 16 ? 20.016 3.096 -7.371 1 97.12 16 PHE B CA 1
ATOM 1455 C C . PHE B 1 16 ? 19.562 1.668 -7.66 1 97.12 16 PHE B C 1
ATOM 1457 O O . PHE B 1 16 ? 19.688 1.189 -8.789 1 97.12 16 PHE B O 1
ATOM 1464 N N . MET B 1 17 ? 19.016 1 -6.719 1 95.5 17 MET B N 1
ATOM 1465 C CA . MET B 1 17 ? 18.547 -0.37 -6.891 1 95.5 17 MET B CA 1
ATOM 1466 C C . MET B 1 17 ? 17.422 -0.431 -7.926 1 95.5 17 MET B C 1
ATOM 1468 O O . MET B 1 17 ? 17.359 -1.375 -8.711 1 95.5 17 MET B O 1
ATOM 1472 N N . SER B 1 18 ? 16.516 0.534 -7.863 1 96.44 18 SER B N 1
ATOM 1473 C CA . SER B 1 18 ? 15.422 0.59 -8.82 1 96.44 18 SER B CA 1
ATOM 1474 C C . SER B 1 18 ? 15.938 0.693 -10.25 1 96.44 18 SER B C 1
ATOM 1476 O O . SER B 1 18 ? 15.406 0.045 -11.156 1 96.44 18 SER B O 1
ATOM 1478 N N . TYR B 1 19 ? 16.984 1.38 -10.453 1 95.62 19 TYR B N 1
ATOM 1479 C CA . TYR B 1 19 ? 17.469 1.664 -11.797 1 95.62 19 TYR B CA 1
ATOM 1480 C C . TYR B 1 19 ? 18.438 0.587 -12.266 1 95.62 19 TYR B C 1
ATOM 1482 O O . TYR B 1 19 ? 18.828 0.559 -13.438 1 95.62 19 TYR B O 1
ATOM 1490 N N . THR B 1 20 ? 18.812 -0.29 -11.391 1 96.5 20 THR B N 1
ATOM 1491 C CA . THR B 1 20 ? 19.766 -1.326 -11.773 1 96.5 20 THR B CA 1
ATOM 1492 C C . THR B 1 20 ? 19.141 -2.711 -11.648 1 96.5 20 THR B C 1
ATOM 1494 O O . THR B 1 20 ? 18.516 -3.197 -12.594 1 96.5 20 THR B O 1
ATOM 1497 N N . VAL B 1 21 ? 19.141 -3.234 -10.461 1 96.56 21 VAL B N 1
ATOM 1498 C CA . VAL B 1 21 ? 18.75 -4.625 -10.242 1 96.56 21 VAL B CA 1
ATOM 1499 C C . VAL B 1 21 ? 17.281 -4.816 -10.609 1 96.56 21 VAL B C 1
ATOM 1501 O O . VAL B 1 21 ? 16.938 -5.738 -11.344 1 96.56 21 VAL B O 1
ATOM 1504 N N . GLU B 1 22 ? 16.484 -3.951 -10.094 1 96.69 22 GLU B N 1
ATOM 1505 C CA . GLU B 1 22 ? 15.047 -4.125 -10.305 1 96.69 22 GLU B CA 1
ATOM 1506 C C . GLU B 1 22 ? 14.672 -3.922 -11.766 1 96.69 22 GLU B C 1
ATOM 1508 O O . GLU B 1 22 ? 13.805 -4.625 -12.297 1 96.69 22 GLU B O 1
ATOM 1513 N N . ARG B 1 23 ? 15.297 -3 -12.367 1 96.88 23 ARG B N 1
ATOM 1514 C CA . ARG B 1 23 ? 15.055 -2.787 -13.789 1 96.88 23 ARG B CA 1
ATOM 1515 C C . ARG B 1 23 ? 15.461 -4.012 -14.602 1 96.88 23 ARG B C 1
ATOM 1517 O O . ARG B 1 23 ? 14.719 -4.441 -15.492 1 96.88 23 ARG B O 1
ATOM 1524 N N . ALA B 1 24 ? 16.562 -4.566 -14.312 1 97.38 24 ALA B N 1
ATOM 1525 C CA . ALA B 1 24 ? 17.016 -5.793 -14.969 1 97.38 24 ALA B CA 1
ATOM 1526 C C . ALA B 1 24 ? 16.047 -6.941 -14.703 1 97.38 24 ALA B C 1
ATOM 1528 O O . ALA B 1 24 ? 15.711 -7.707 -15.617 1 97.38 24 ALA B O 1
ATOM 1529 N N . TYR B 1 25 ? 15.586 -7.012 -13.5 1 97.5 25 TYR B N 1
ATOM 1530 C CA . TYR B 1 25 ? 14.648 -8.055 -13.086 1 97.5 25 TYR B CA 1
ATOM 1531 C C . TYR B 1 25 ? 13.352 -7.961 -13.883 1 97.5 25 TYR B C 1
ATOM 1533 O O . TYR B 1 25 ? 12.766 -8.984 -14.242 1 97.5 25 TYR B O 1
ATOM 1541 N N . CYS B 1 26 ? 12.922 -6.762 -14.172 1 97.19 26 CYS B N 1
ATOM 1542 C CA . CYS B 1 26 ? 11.656 -6.539 -14.867 1 97.19 26 CYS B CA 1
ATOM 1543 C C . CYS B 1 26 ? 11.773 -6.91 -16.344 1 97.19 26 CYS B C 1
ATOM 1545 O O . CYS B 1 26 ? 10.773 -7.207 -17 1 97.19 26 CYS B O 1
ATOM 1547 N N . LYS B 1 27 ? 12.938 -6.938 -16.844 1 96.44 27 LYS B N 1
ATOM 1548 C CA . LYS B 1 27 ? 13.148 -7.273 -18.25 1 96.44 27 LYS B CA 1
ATOM 1549 C C . LYS B 1 27 ? 13.156 -8.781 -18.469 1 96.44 27 LYS B C 1
ATOM 1551 O O . LYS B 1 27 ? 12.953 -9.258 -19.578 1 96.44 27 LYS B O 1
ATOM 1556 N N . GLY B 1 28 ? 13.453 -9.516 -17.469 1 96.56 28 GLY B N 1
ATOM 1557 C CA . GLY B 1 28 ? 13.531 -10.961 -17.531 1 96.56 28 GLY B CA 1
ATOM 1558 C C . GLY B 1 28 ? 14.359 -11.562 -16.406 1 96.56 28 GLY B C 1
ATOM 1559 O O . GLY B 1 28 ? 14.797 -10.844 -15.508 1 96.56 28 GLY B O 1
ATOM 1560 N N . PRO B 1 29 ? 14.484 -12.891 -16.438 1 96.56 29 PRO B N 1
ATOM 1561 C CA . PRO B 1 29 ? 15.328 -13.508 -15.422 1 96.56 29 PRO B CA 1
ATOM 1562 C C . PRO B 1 29 ? 16.734 -12.922 -15.391 1 96.56 29 PRO B C 1
ATOM 1564 O O . PRO B 1 29 ? 17.328 -12.641 -16.438 1 96.56 29 PRO B O 1
ATOM 1567 N N . LEU B 1 30 ? 17.203 -12.781 -14.18 1 96 30 LEU B N 1
ATOM 1568 C CA . LEU B 1 30 ? 18.562 -12.266 -14.023 1 96 30 LEU B CA 1
ATOM 1569 C C . LEU B 1 30 ? 19.594 -13.266 -14.547 1 96 30 LEU B C 1
ATOM 1571 O O . LEU B 1 30 ? 19.469 -14.469 -14.32 1 96 30 LEU B O 1
ATOM 1575 N N . GLU B 1 31 ? 20.547 -12.68 -15.258 1 94.06 31 GLU B N 1
ATOM 1576 C CA . GLU B 1 31 ? 21.578 -13.523 -15.828 1 94.06 31 GLU B CA 1
ATOM 1577 C C . GLU B 1 31 ? 22.938 -13.266 -15.164 1 94.06 31 GLU B C 1
ATOM 1579 O O . GLU B 1 31 ? 23.281 -12.125 -14.875 1 94.06 31 GLU B O 1
ATOM 1584 N N . GLN B 1 32 ? 23.625 -14.328 -15.031 1 90.44 32 GLN B N 1
ATOM 1585 C CA . GLN B 1 32 ? 24.906 -14.266 -14.328 1 90.44 32 GLN B CA 1
ATOM 1586 C C . GLN B 1 32 ? 25.891 -13.375 -15.078 1 90.44 32 GLN B C 1
ATOM 1588 O O . GLN B 1 32 ? 26.766 -12.75 -14.461 1 90.44 32 GLN B O 1
ATOM 1593 N N . HIS B 1 33 ? 25.766 -13.219 -16.344 1 89.5 33 HIS B N 1
ATOM 1594 C CA . HIS B 1 33 ? 26.734 -12.461 -17.109 1 89.5 33 HIS B CA 1
ATOM 1595 C C . HIS B 1 33 ? 26.266 -11.031 -17.344 1 89.5 33 HIS B C 1
ATOM 1597 O O . HIS B 1 33 ? 26.922 -10.258 -18.047 1 89.5 33 HIS B O 1
ATOM 1603 N N . ASP B 1 34 ? 25.219 -10.711 -16.75 1 91.44 34 ASP B N 1
ATOM 1604 C CA . ASP B 1 34 ? 24.719 -9.344 -16.859 1 91.44 34 ASP B CA 1
ATOM 1605 C C . ASP B 1 34 ? 25.703 -8.352 -16.234 1 91.44 34 ASP B C 1
ATOM 1607 O O . ASP B 1 34 ? 26.188 -8.57 -15.125 1 91.44 34 ASP B O 1
ATOM 1611 N N . THR B 1 35 ? 25.984 -7.277 -16.875 1 92.31 35 THR B N 1
ATOM 1612 C CA . THR B 1 35 ? 27 -6.32 -16.438 1 92.31 35 THR B CA 1
ATOM 1613 C C . THR B 1 35 ? 26.359 -5.191 -15.633 1 92.31 35 THR B C 1
ATOM 1615 O O . THR B 1 35 ? 27.062 -4.309 -15.133 1 92.31 35 THR B O 1
ATOM 1618 N N . THR B 1 36 ? 25.094 -5.25 -15.516 1 94.75 36 THR B N 1
ATOM 1619 C CA . THR B 1 36 ? 24.422 -4.246 -14.703 1 94.75 36 THR B CA 1
ATOM 1620 C C . THR B 1 36 ? 24.953 -4.273 -13.266 1 94.75 36 THR B C 1
ATOM 1622 O O . THR B 1 36 ? 25.109 -5.348 -12.68 1 94.75 36 THR B O 1
ATOM 1625 N N . PRO B 1 37 ? 25.156 -3.072 -12.711 1 95 37 PRO B N 1
ATOM 1626 C CA . PRO B 1 37 ? 25.703 -3.018 -11.359 1 95 37 PRO B CA 1
ATOM 1627 C C . PRO B 1 37 ? 24.859 -3.777 -10.344 1 95 37 PRO B C 1
ATOM 1629 O O . PRO B 1 37 ? 23.641 -3.602 -10.297 1 95 37 PRO B O 1
ATOM 1632 N N . LEU B 1 38 ? 25.469 -4.633 -9.57 1 94.81 38 LEU B N 1
ATOM 1633 C CA . LEU B 1 38 ? 24.953 -5.328 -8.398 1 94.81 38 LEU B CA 1
ATOM 1634 C C . LEU B 1 38 ? 24.078 -6.508 -8.805 1 94.81 38 LEU B C 1
ATOM 1636 O O . LEU B 1 38 ? 23.562 -7.23 -7.945 1 94.81 38 LEU B O 1
ATOM 1640 N N . VAL B 1 39 ? 23.859 -6.785 -10.016 1 96.75 39 VAL B N 1
ATOM 1641 C CA . VAL B 1 39 ? 23.016 -7.898 -10.461 1 96.75 39 VAL B CA 1
ATOM 1642 C C . VAL B 1 39 ? 23.656 -9.219 -10.047 1 96.75 39 VAL B C 1
ATOM 1644 O O . VAL B 1 39 ? 23 -10.086 -9.469 1 96.75 39 VAL B O 1
ATOM 1647 N N . GLN B 1 40 ? 24.953 -9.32 -10.281 1 95.81 40 GLN B N 1
ATOM 1648 C CA . GLN B 1 40 ? 25.656 -10.555 -9.938 1 95.81 40 GLN B CA 1
ATOM 1649 C C . GLN B 1 40 ? 25.625 -10.805 -8.43 1 95.81 40 GLN B C 1
ATOM 1651 O O . GLN B 1 40 ? 25.359 -11.922 -7.984 1 95.81 40 GLN B O 1
ATOM 1656 N N . ALA B 1 41 ? 25.906 -9.75 -7.73 1 94.69 41 ALA B N 1
ATOM 1657 C CA . ALA B 1 41 ? 25.859 -9.859 -6.277 1 94.69 41 ALA B CA 1
ATOM 1658 C C . ALA B 1 41 ? 24.453 -10.25 -5.801 1 94.69 41 ALA B C 1
ATOM 1660 O O . ALA B 1 41 ? 24.312 -11.023 -4.848 1 94.69 41 ALA B O 1
ATOM 1661 N N . THR B 1 42 ? 23.469 -9.758 -6.477 1 96 42 THR B N 1
ATOM 1662 C CA . THR B 1 42 ? 22.078 -10.07 -6.117 1 96 42 THR B CA 1
ATOM 1663 C C . THR B 1 42 ? 21.75 -11.523 -6.426 1 96 42 THR B C 1
ATOM 1665 O O . THR B 1 42 ? 21.094 -12.203 -5.633 1 96 42 THR B O 1
ATOM 1668 N N . ILE B 1 43 ? 22.25 -11.977 -7.504 1 96.75 43 ILE B N 1
ATOM 1669 C CA . ILE B 1 43 ? 22.031 -13.375 -7.859 1 96.75 43 ILE B CA 1
ATOM 1670 C C . ILE B 1 43 ? 22.641 -14.281 -6.797 1 96.75 43 ILE B C 1
ATOM 1672 O O . ILE B 1 43 ? 21.984 -15.195 -6.293 1 96.75 43 ILE B 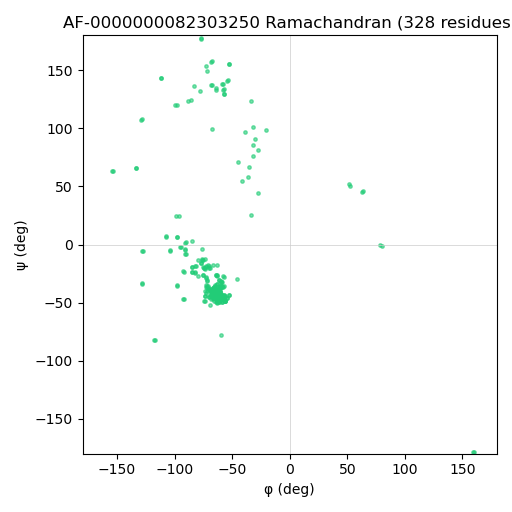O 1
ATOM 1676 N N . GLN B 1 44 ? 23.859 -13.984 -6.434 1 95.38 44 GLN B N 1
ATOM 1677 C CA . GLN B 1 44 ? 24.547 -14.789 -5.43 1 95.38 44 GLN B CA 1
ATOM 1678 C C . GLN B 1 44 ? 23.797 -14.758 -4.098 1 95.38 44 GLN B C 1
ATOM 1680 O O . GLN B 1 44 ? 23.625 -15.797 -3.455 1 95.38 44 GLN B O 1
ATOM 1685 N N . PHE B 1 45 ? 23.422 -13.633 -3.734 1 95.94 45 PHE B N 1
ATOM 1686 C CA . PHE B 1 45 ? 22.688 -13.477 -2.484 1 95.94 45 PHE B CA 1
ATOM 1687 C C . PHE B 1 45 ? 21.391 -14.266 -2.525 1 95.94 45 PHE B C 1
ATOM 1689 O O . PHE B 1 45 ? 21.047 -14.984 -1.577 1 95.94 45 PHE B O 1
ATOM 1696 N N . CYS B 1 46 ? 20.656 -14.148 -3.629 1 96.12 46 CYS B N 1
ATOM 1697 C CA . CYS B 1 46 ? 19.312 -14.727 -3.727 1 96.12 46 CYS B CA 1
ATOM 1698 C C . CYS B 1 46 ? 19.391 -16.25 -3.826 1 96.12 46 CYS B C 1
ATOM 1700 O O . CYS B 1 46 ? 18.5 -16.953 -3.344 1 96.12 46 CYS B O 1
ATOM 1702 N N . GLU B 1 47 ? 20.438 -16.719 -4.406 1 95.56 47 GLU B N 1
ATOM 1703 C CA . GLU B 1 47 ? 20.625 -18.172 -4.441 1 95.56 47 GLU B CA 1
ATOM 1704 C C . GLU B 1 47 ? 20.703 -18.75 -3.031 1 95.56 47 GLU B C 1
ATOM 1706 O O . GLU B 1 47 ? 20.188 -19.844 -2.771 1 95.56 47 GLU B O 1
ATOM 1711 N N . GLN B 1 48 ? 21.234 -17.938 -2.162 1 95.44 48 GLN B N 1
ATOM 1712 C CA . GLN B 1 48 ? 21.484 -18.453 -0.818 1 95.44 48 GLN B CA 1
ATOM 1713 C C . GLN B 1 48 ? 20.359 -18.062 0.137 1 95.44 48 GLN B C 1
ATOM 1715 O O . GLN B 1 48 ? 20 -18.828 1.026 1 95.44 48 GLN B O 1
ATOM 1720 N N . TYR B 1 49 ? 19.844 -16.891 -0.091 1 95.38 49 TYR B N 1
ATOM 1721 C CA . TYR B 1 49 ? 19.047 -16.375 1.023 1 95.38 49 TYR B CA 1
ATOM 1722 C C . TYR B 1 49 ? 17.672 -15.953 0.562 1 95.38 49 TYR B C 1
ATOM 1724 O O . TYR B 1 49 ? 16.812 -15.602 1.38 1 95.38 49 TYR B O 1
ATOM 1732 N N . ASN B 1 50 ? 17.328 -15.953 -0.744 1 95.62 50 ASN B N 1
ATOM 1733 C CA . ASN B 1 50 ? 16.031 -15.547 -1.269 1 95.62 50 ASN B CA 1
ATOM 1734 C C . ASN B 1 50 ? 15.727 -16.234 -2.598 1 95.62 50 ASN B C 1
ATOM 1736 O O . ASN B 1 50 ? 15.555 -15.57 -3.619 1 95.62 50 ASN B O 1
ATOM 1740 N N . PRO B 1 51 ? 15.625 -17.531 -2.512 1 95.19 51 PRO B N 1
ATOM 1741 C CA . PRO B 1 51 ? 15.469 -18.281 -3.766 1 95.19 51 PRO B CA 1
ATOM 1742 C C . PRO B 1 51 ? 14.164 -17.938 -4.492 1 95.19 51 PRO B C 1
ATOM 1744 O O . PRO B 1 51 ? 14.094 -18.031 -5.719 1 95.19 51 PRO B O 1
ATOM 1747 N N . LEU B 1 52 ? 13.164 -17.516 -3.814 1 95.38 52 LEU B N 1
ATOM 1748 C CA . LEU B 1 52 ? 11.891 -17.172 -4.438 1 95.38 52 LEU B CA 1
ATOM 1749 C C . LEU B 1 52 ? 12.07 -16.047 -5.453 1 95.38 52 LEU B C 1
ATOM 1751 O O . LEU B 1 52 ? 11.391 -16.031 -6.484 1 95.38 52 LEU B O 1
ATOM 1755 N N . PHE B 1 53 ? 12.961 -15.141 -5.133 1 96.31 53 PHE B N 1
ATOM 1756 C CA . PHE B 1 53 ? 13.219 -14.016 -6.027 1 96.31 53 PHE B CA 1
ATOM 1757 C C . PHE B 1 53 ? 13.703 -14.5 -7.387 1 96.31 53 PHE B C 1
ATOM 1759 O O . PHE B 1 53 ? 13.336 -13.938 -8.422 1 96.31 53 PHE B O 1
ATOM 1766 N N . LEU B 1 54 ? 14.406 -15.578 -7.383 1 96.19 54 LEU B N 1
ATOM 1767 C CA . LEU B 1 54 ? 14.93 -16.125 -8.625 1 96.19 54 LEU B CA 1
ATOM 1768 C C . LEU B 1 54 ? 13.891 -17 -9.32 1 96.19 54 LEU B C 1
ATOM 1770 O O . LEU B 1 54 ? 13.906 -17.141 -10.547 1 96.19 54 LEU B O 1
ATOM 1774 N N . ASN B 1 55 ? 12.93 -17.531 -8.562 1 95.94 55 ASN B N 1
ATOM 1775 C CA . ASN B 1 55 ? 11.844 -18.328 -9.133 1 95.94 55 ASN B CA 1
ATOM 177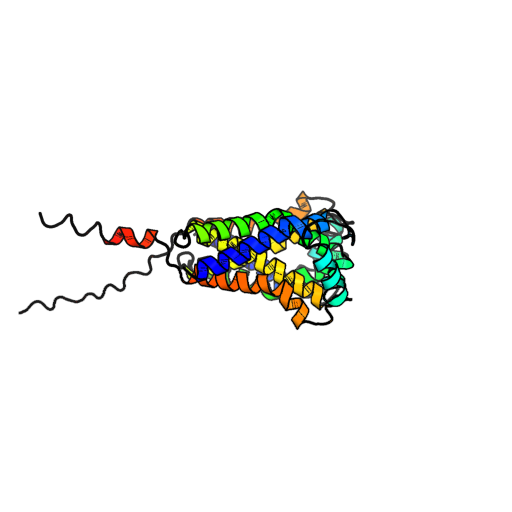6 C C . ASN B 1 55 ? 10.852 -17.453 -9.891 1 95.94 55 ASN B C 1
ATOM 1778 O O . ASN B 1 55 ? 10.109 -17.953 -10.742 1 95.94 55 ASN B O 1
ATOM 1782 N N . ARG B 1 56 ? 10.711 -16.234 -9.508 1 96.31 56 ARG B N 1
ATOM 1783 C CA . ARG B 1 56 ? 10 -15.18 -10.227 1 96.31 56 ARG B CA 1
ATOM 1784 C C . ARG B 1 56 ? 8.516 -15.508 -10.359 1 96.31 56 ARG B C 1
ATOM 1786 O O . ARG B 1 56 ? 7.961 -15.469 -11.461 1 96.31 56 ARG B O 1
ATOM 1793 N N . PRO B 1 57 ? 7.914 -15.93 -9.32 1 94.81 57 PRO B N 1
ATOM 1794 C CA . PRO B 1 57 ? 6.461 -16.031 -9.484 1 94.81 57 PRO B CA 1
ATOM 1795 C C . PRO B 1 57 ? 5.824 -14.742 -9.977 1 94.81 57 PRO B C 1
ATOM 1797 O O . PRO B 1 57 ? 6.352 -13.656 -9.719 1 94.81 57 PRO B O 1
ATOM 1800 N N . GLU B 1 58 ? 4.734 -14.82 -10.578 1 94.12 58 GLU B N 1
ATOM 1801 C CA . GLU B 1 58 ? 4.133 -13.688 -11.273 1 94.12 58 GLU B CA 1
ATOM 1802 C C . GLU B 1 58 ? 3.91 -12.516 -10.32 1 94.12 58 GLU B C 1
ATOM 1804 O O . GLU B 1 58 ? 4.215 -11.367 -10.664 1 94.12 58 GLU B O 1
ATOM 1809 N N . TRP B 1 59 ? 3.377 -12.789 -9.195 1 94.62 59 TRP B N 1
ATOM 1810 C CA . TRP B 1 59 ? 3.078 -11.711 -8.266 1 94.62 59 TRP B CA 1
ATOM 1811 C C . TRP B 1 59 ? 4.344 -10.953 -7.875 1 94.62 59 TRP B C 1
ATOM 1813 O O . TRP B 1 59 ? 4.324 -9.734 -7.715 1 94.62 59 TRP B O 1
ATOM 1823 N N . LEU B 1 60 ? 5.418 -11.625 -7.734 1 96.62 60 LEU B N 1
ATOM 1824 C CA . LEU B 1 60 ? 6.68 -11.016 -7.324 1 96.62 60 LEU B CA 1
ATOM 1825 C C . LEU B 1 60 ? 7.266 -10.172 -8.453 1 96.62 60 LEU B C 1
ATOM 1827 O O . LEU B 1 60 ? 7.785 -9.086 -8.211 1 96.62 60 LEU B O 1
ATOM 1831 N N . VAL B 1 61 ? 7.152 -10.68 -9.625 1 97.31 61 VAL B N 1
ATOM 1832 C CA . VAL B 1 61 ? 7.613 -9.914 -10.781 1 97.31 61 VAL B CA 1
ATOM 1833 C C . VAL B 1 61 ? 6.836 -8.602 -10.883 1 97.31 61 VAL B C 1
ATOM 1835 O O . VAL B 1 61 ? 7.426 -7.527 -10.977 1 97.31 61 VAL B O 1
ATOM 1838 N N . LYS B 1 62 ? 5.613 -8.75 -10.766 1 96.94 62 LYS B N 1
ATOM 1839 C CA . LYS B 1 62 ? 4.762 -7.57 -10.906 1 96.94 62 LYS B CA 1
ATOM 1840 C C . LYS B 1 62 ? 4.977 -6.594 -9.758 1 96.94 62 LYS B C 1
ATOM 1842 O O . LYS B 1 62 ? 5.031 -5.379 -9.961 1 96.94 62 LYS B O 1
ATOM 1847 N N . ALA B 1 63 ? 5.07 -7.137 -8.609 1 97.19 63 ALA B N 1
ATOM 1848 C CA . ALA B 1 63 ? 5.332 -6.277 -7.453 1 97.19 63 ALA B CA 1
ATOM 1849 C C . ALA B 1 63 ? 6.656 -5.539 -7.609 1 97.19 63 ALA B C 1
ATOM 1851 O O . ALA B 1 63 ? 6.738 -4.34 -7.336 1 97.19 63 ALA B O 1
ATOM 1852 N N . THR B 1 64 ? 7.656 -6.203 -8.031 1 97.25 64 THR B N 1
ATOM 1853 C CA . THR B 1 64 ? 8.977 -5.617 -8.211 1 97.25 64 THR B CA 1
ATOM 1854 C C . THR B 1 64 ? 8.961 -4.566 -9.32 1 97.25 64 THR B C 1
ATOM 1856 O O . THR B 1 64 ? 9.586 -3.512 -9.188 1 97.25 64 THR B O 1
ATOM 1859 N N . CYS B 1 65 ? 8.234 -4.844 -10.297 1 97.81 65 CYS B N 1
ATOM 1860 C CA . CYS B 1 65 ? 8.188 -3.904 -11.414 1 97.81 65 CYS B CA 1
ATOM 1861 C C . CYS B 1 65 ? 7.406 -2.652 -11.039 1 97.81 65 CYS B C 1
ATOM 1863 O O . CYS B 1 65 ? 7.746 -1.55 -11.477 1 97.81 65 CYS B O 1
ATOM 1865 N N . VAL B 1 66 ? 6.379 -2.801 -10.273 1 96.88 66 VAL B N 1
ATOM 1866 C CA . VAL B 1 66 ? 5.68 -1.63 -9.758 1 96.88 66 VAL B CA 1
ATOM 1867 C C . VAL B 1 66 ? 6.633 -0.796 -8.898 1 96.88 66 VAL B C 1
ATOM 1869 O O . VAL B 1 66 ? 6.629 0.435 -8.977 1 96.88 66 VAL B O 1
ATOM 1872 N N . HIS B 1 67 ? 7.352 -1.466 -8.102 1 96.19 67 HIS B N 1
ATOM 1873 C CA . HIS B 1 67 ? 8.352 -0.779 -7.293 1 96.19 67 HIS B CA 1
ATOM 1874 C C . HIS B 1 67 ? 9.336 -0.006 -8.164 1 96.19 67 HIS B C 1
ATOM 1876 O O . HIS B 1 67 ? 9.57 1.183 -7.938 1 96.19 67 HIS B O 1
ATOM 1882 N N . CYS B 1 68 ? 9.805 -0.656 -9.125 1 96.38 68 CYS B N 1
ATOM 1883 C CA . CYS B 1 68 ? 10.789 -0.091 -10.039 1 96.38 68 CYS B CA 1
ATOM 1884 C C . CYS B 1 68 ? 10.211 1.1 -10.797 1 96.38 68 CYS B C 1
ATOM 1886 O O . CYS B 1 68 ? 10.859 2.145 -10.898 1 96.38 68 CYS B O 1
ATOM 1888 N N . ASP B 1 69 ? 9.031 1.027 -11.148 1 96.31 69 ASP B N 1
ATOM 1889 C CA . ASP B 1 69 ? 8.469 1.987 -12.086 1 96.31 69 ASP B CA 1
ATOM 1890 C C . ASP B 1 69 ? 7.828 3.164 -11.352 1 96.31 69 ASP B C 1
ATOM 1892 O O . ASP B 1 69 ? 7.68 4.25 -11.922 1 96.31 69 ASP B O 1
ATOM 1896 N N . TYR B 1 70 ? 7.461 2.986 -10.148 1 96.44 70 TYR B N 1
ATOM 1897 C CA . TYR B 1 70 ? 6.641 4.047 -9.57 1 96.44 70 TYR B CA 1
ATOM 1898 C C . TYR B 1 70 ? 7.207 4.512 -8.234 1 96.44 70 TYR B C 1
ATOM 1900 O O . TYR B 1 70 ? 7.176 5.707 -7.926 1 96.44 70 TYR B O 1
ATOM 1908 N N . PHE B 1 71 ? 7.801 3.676 -7.445 1 97.69 71 PHE B N 1
ATOM 1909 C CA . PHE B 1 71 ? 8.195 4.074 -6.102 1 97.69 71 PHE B CA 1
ATOM 1910 C C . PHE B 1 71 ? 9.453 4.938 -6.141 1 97.69 71 PHE B C 1
ATOM 1912 O O . PHE B 1 71 ? 9.797 5.582 -5.148 1 97.69 71 PHE B O 1
ATOM 1919 N N . TRP B 1 72 ? 10.172 4.953 -7.238 1 95.5 72 TRP B N 1
ATOM 1920 C CA . TRP B 1 72 ? 11.32 5.844 -7.348 1 95.5 72 TRP B CA 1
ATOM 1921 C C . TRP B 1 72 ? 10.906 7.297 -7.148 1 95.5 72 TRP B C 1
ATOM 1923 O O . TRP B 1 72 ? 11.688 8.117 -6.664 1 95.5 72 TRP B O 1
ATOM 1933 N N . ILE B 1 73 ? 9.711 7.637 -7.445 1 96.81 73 ILE B N 1
ATOM 1934 C CA . ILE B 1 73 ? 9.188 8.984 -7.258 1 96.81 73 ILE B CA 1
ATOM 1935 C C . ILE B 1 73 ? 9.156 9.32 -5.77 1 96.81 73 ILE B C 1
ATOM 1937 O O . ILE B 1 73 ? 9.57 10.414 -5.367 1 96.81 73 ILE B O 1
ATOM 1941 N N . LEU B 1 74 ? 8.695 8.391 -5.004 1 98.5 74 LEU B N 1
ATOM 1942 C CA . LEU B 1 74 ? 8.664 8.586 -3.559 1 98.5 74 LEU B CA 1
ATOM 1943 C C . LEU B 1 74 ? 10.07 8.742 -3.002 1 98.5 74 LEU B C 1
ATOM 1945 O O . LEU B 1 74 ? 10.336 9.656 -2.221 1 98.5 74 LEU B O 1
ATOM 1949 N N . TYR B 1 75 ? 10.945 7.871 -3.404 1 98.56 75 TYR B N 1
ATOM 1950 C CA . TYR B 1 75 ? 12.32 7.934 -2.932 1 98.56 75 TYR B CA 1
ATOM 1951 C C . TYR B 1 75 ? 12.977 9.25 -3.322 1 98.56 75 TYR B C 1
ATOM 1953 O O . TYR B 1 75 ? 13.664 9.875 -2.512 1 98.56 75 TYR B O 1
ATOM 1961 N N . GLY B 1 76 ? 12.773 9.609 -4.566 1 98.38 76 GLY B N 1
ATOM 1962 C CA . GLY B 1 76 ? 13.289 10.898 -5.016 1 98.38 76 GLY B CA 1
ATOM 1963 C C . GLY B 1 76 ? 12.742 12.07 -4.223 1 98.38 76 GLY B C 1
ATOM 1964 O O . GLY B 1 76 ? 13.484 12.992 -3.875 1 98.38 76 GLY B O 1
ATOM 1965 N N . GLY B 1 77 ? 11.438 12.07 -3.955 1 98.62 77 GLY B N 1
ATOM 1966 C CA . GLY B 1 77 ? 10.82 13.125 -3.156 1 98.62 77 GLY B CA 1
ATOM 1967 C C . GLY B 1 77 ? 11.391 13.219 -1.755 1 98.62 77 GLY B C 1
ATOM 1968 O O . GLY B 1 77 ? 11.664 14.32 -1.265 1 98.62 77 GLY B O 1
ATOM 1969 N N . ILE B 1 78 ? 11.57 12.094 -1.165 1 98.81 78 ILE B N 1
ATOM 1970 C CA . ILE B 1 78 ? 12.117 12.078 0.188 1 98.81 78 ILE B CA 1
ATOM 1971 C C . ILE B 1 78 ? 13.57 12.555 0.17 1 98.81 78 ILE B C 1
ATOM 1973 O O . ILE B 1 78 ? 13.992 13.305 1.049 1 98.81 78 ILE B O 1
ATOM 1977 N N . LEU B 1 79 ? 14.32 12.055 -0.799 1 98.69 79 LEU B N 1
ATOM 1978 C CA . LEU B 1 79 ? 15.703 12.5 -0.943 1 98.69 79 LEU B CA 1
ATOM 1979 C C . LEU B 1 79 ? 15.766 14.016 -1.1 1 98.69 79 LEU B C 1
ATOM 1981 O O . LEU B 1 79 ? 16.531 14.688 -0.409 1 98.69 79 LEU B O 1
ATOM 1985 N N . PHE B 1 80 ? 14.977 14.531 -1.954 1 98.38 80 PHE B N 1
ATOM 1986 C CA . PHE B 1 80 ? 14.93 15.969 -2.189 1 98.38 80 PHE B CA 1
ATOM 1987 C C . PHE B 1 80 ? 14.539 16.719 -0.918 1 98.38 80 PHE B C 1
ATOM 1989 O O . PHE B 1 80 ? 15.125 17.75 -0.593 1 98.38 80 PHE B O 1
ATOM 1996 N N . THR B 1 81 ? 13.578 16.188 -0.283 1 98.38 81 THR B N 1
ATOM 1997 C CA . THR B 1 81 ? 13.133 16.766 0.973 1 98.38 81 THR B CA 1
ATOM 1998 C C . THR B 1 81 ? 14.266 16.781 1.998 1 98.38 81 THR B C 1
ATOM 2000 O O . THR B 1 81 ? 14.438 17.766 2.727 1 98.38 81 THR B O 1
ATOM 2003 N N . SER B 1 82 ? 14.938 15.727 2.059 1 98.44 82 SER B N 1
ATOM 2004 C CA . SER B 1 82 ? 16.047 15.609 3.008 1 98.44 82 SER B CA 1
ATOM 2005 C C . SER B 1 82 ? 17.156 16.594 2.686 1 98.44 82 SER B C 1
ATOM 2007 O O . SER B 1 82 ? 17.703 17.25 3.584 1 98.44 82 SER B O 1
ATOM 2009 N N . ILE B 1 83 ? 17.484 16.734 1.481 1 97.69 83 ILE B N 1
ATOM 2010 C CA . ILE B 1 83 ? 18.547 17.641 1.054 1 97.69 83 ILE B CA 1
ATOM 2011 C C . ILE B 1 83 ? 18.125 19.094 1.294 1 97.69 83 ILE B C 1
ATOM 2013 O O . ILE B 1 83 ? 18.906 19.891 1.79 1 97.69 83 ILE B O 1
ATOM 2017 N N . GLY B 1 84 ? 16.922 19.406 1.028 1 97.12 84 GLY B N 1
ATOM 2018 C CA . GLY B 1 84 ? 16.422 20.766 1.117 1 97.12 84 GLY B CA 1
ATOM 2019 C C . GLY B 1 84 ? 15.844 21.109 2.479 1 97.12 84 GLY B C 1
ATOM 2020 O O . GLY B 1 84 ? 15.445 22.25 2.723 1 97.12 84 GLY B O 1
ATOM 2021 N N . ASN B 1 85 ? 15.781 20.156 3.311 1 96.44 85 ASN B N 1
ATOM 2022 C CA . ASN B 1 85 ? 15.18 20.297 4.629 1 96.44 85 ASN B CA 1
ATOM 2023 C C . ASN B 1 85 ? 13.773 20.875 4.539 1 96.44 85 ASN B C 1
ATOM 2025 O O . ASN B 1 85 ? 13.453 21.859 5.223 1 96.44 85 ASN B O 1
ATOM 2029 N N . LEU B 1 86 ? 12.969 20.328 3.736 1 96.81 86 LEU B N 1
ATOM 2030 C CA . LEU B 1 86 ? 11.625 20.812 3.455 1 96.81 86 LEU B CA 1
ATOM 2031 C C . LEU B 1 86 ? 10.586 20.078 4.293 1 96.81 86 LEU B C 1
ATOM 2033 O O . LEU B 1 86 ? 9.414 20.016 3.924 1 96.81 86 LEU B O 1
ATOM 2037 N N . TRP B 1 87 ? 10.969 19.547 5.414 1 96.94 87 TRP B N 1
ATOM 2038 C CA . TRP B 1 87 ? 10.148 18.641 6.227 1 96.94 87 TRP B CA 1
ATOM 2039 C C . TRP B 1 87 ? 9 19.406 6.879 1 96.94 87 TRP B C 1
ATOM 2041 O O . TRP B 1 87 ? 8.047 18.797 7.375 1 96.94 87 TRP B O 1
ATOM 2051 N N . ASP B 1 88 ? 9.07 20.734 6.957 1 95.56 88 ASP B N 1
ATOM 2052 C CA . ASP B 1 88 ? 8.078 21.5 7.711 1 95.56 88 ASP B CA 1
ATOM 2053 C C . ASP B 1 88 ? 6.914 21.922 6.824 1 95.56 88 ASP B C 1
ATOM 2055 O O . ASP B 1 88 ? 5.973 22.578 7.289 1 95.56 88 ASP B O 1
ATOM 2059 N N . ARG B 1 89 ? 6.938 21.547 5.594 1 95.19 89 ARG B N 1
ATOM 2060 C CA . ARG B 1 89 ? 5.836 21.859 4.684 1 95.19 89 ARG B CA 1
ATOM 2061 C C . ARG B 1 89 ? 4.734 20.812 4.773 1 95.19 89 ARG B C 1
ATOM 2063 O O . ARG B 1 89 ? 4.977 19.625 4.523 1 95.19 89 ARG B O 1
ATOM 2070 N N . ARG B 1 90 ? 3.586 21.266 5.035 1 94.44 90 ARG B N 1
ATOM 2071 C CA . ARG B 1 90 ? 2.447 20.391 5.258 1 94.44 90 ARG B CA 1
ATOM 2072 C C . ARG B 1 90 ? 2.197 19.5 4.043 1 94.44 90 ARG B C 1
ATOM 2074 O O . ARG B 1 90 ? 2.02 18.281 4.18 1 94.44 90 ARG B O 1
ATOM 2081 N N . ILE B 1 91 ? 2.242 20.125 2.875 1 95.69 91 ILE B N 1
ATOM 2082 C CA . ILE B 1 91 ? 1.918 19.375 1.664 1 95.69 91 ILE B CA 1
ATOM 2083 C C . ILE B 1 91 ? 2.955 18.281 1.439 1 95.69 91 ILE B C 1
ATOM 2085 O O . ILE B 1 91 ? 2.619 17.188 0.983 1 95.69 91 ILE B O 1
ATOM 2089 N N . ILE B 1 92 ? 4.152 18.547 1.77 1 97.56 92 ILE B N 1
ATOM 2090 C CA . ILE B 1 92 ? 5.215 17.562 1.609 1 97.56 92 ILE B CA 1
ATOM 2091 C C . ILE B 1 92 ? 5.02 16.422 2.611 1 97.56 92 ILE B C 1
ATOM 2093 O O . ILE B 1 92 ? 5.121 15.25 2.254 1 97.56 92 ILE B O 1
ATOM 2097 N N . GLN B 1 93 ? 4.691 16.75 3.832 1 98.06 93 GLN B N 1
ATOM 2098 C CA . GLN B 1 93 ? 4.438 15.719 4.84 1 98.06 93 GLN B CA 1
ATOM 2099 C C . GLN B 1 93 ? 3.273 14.82 4.426 1 98.06 93 GLN B C 1
ATOM 2101 O O . GLN B 1 93 ? 3.354 13.602 4.551 1 98.06 93 GLN B O 1
ATOM 2106 N N . TYR B 1 94 ? 2.32 15.469 3.895 1 98 94 TYR B N 1
ATOM 2107 C CA . TYR B 1 94 ? 1.132 14.719 3.494 1 98 94 TYR B CA 1
ATOM 2108 C C . TYR B 1 94 ? 1.446 13.758 2.354 1 98 94 TYR B C 1
ATOM 2110 O O . TYR B 1 94 ? 1.068 12.586 2.4 1 98 94 TYR B O 1
ATOM 2118 N N . LEU B 1 95 ? 2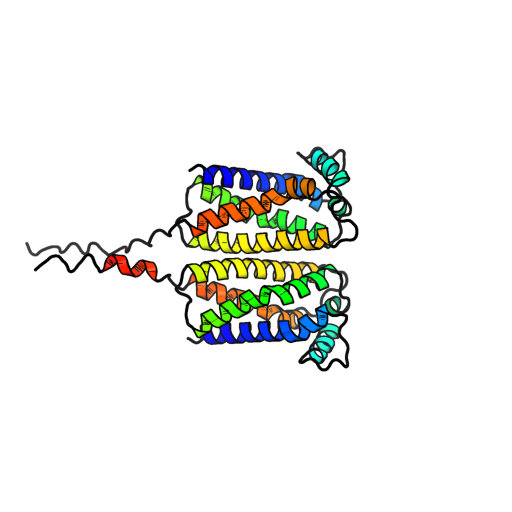.127 14.195 1.391 1 98.38 95 LEU B N 1
ATOM 2119 C CA . LEU B 1 95 ? 2.469 13.367 0.237 1 98.38 95 LEU B CA 1
ATOM 2120 C C . LEU B 1 95 ? 3.41 12.234 0.637 1 98.38 95 LEU B C 1
ATOM 2122 O O . LEU B 1 95 ? 3.266 11.109 0.167 1 98.38 95 LEU B O 1
ATOM 2126 N N . ILE B 1 96 ? 4.305 12.578 1.463 1 98.75 96 ILE B N 1
ATOM 2127 C CA . ILE B 1 96 ? 5.254 11.57 1.928 1 98.75 96 ILE B CA 1
ATOM 2128 C C . ILE B 1 96 ? 4.52 10.508 2.74 1 98.75 96 ILE B C 1
ATOM 2130 O O . ILE B 1 96 ? 4.777 9.312 2.584 1 98.75 96 ILE B O 1
ATOM 2134 N N . LEU B 1 97 ? 3.594 10.914 3.557 1 98.75 97 LEU B N 1
ATOM 2135 C CA . LEU B 1 97 ? 2.854 9.953 4.367 1 98.75 97 LEU B CA 1
ATOM 2136 C C . LEU B 1 97 ? 2.018 9.031 3.484 1 98.75 97 LEU B C 1
ATOM 2138 O O . LEU B 1 97 ? 1.972 7.824 3.713 1 98.75 97 LEU B O 1
ATOM 2142 N N . LEU B 1 98 ? 1.422 9.594 2.477 1 98.75 98 LEU B N 1
ATOM 2143 C CA . LEU B 1 98 ? 0.665 8.781 1.526 1 98.75 98 LEU B CA 1
ATOM 2144 C C . LEU B 1 98 ? 1.567 7.766 0.837 1 98.75 98 LEU B C 1
ATOM 2146 O O . LEU B 1 98 ? 1.241 6.578 0.782 1 98.75 98 LEU B O 1
ATOM 2150 N N . GLY B 1 99 ? 2.625 8.242 0.368 1 98.69 99 GLY B N 1
ATOM 2151 C CA . GLY B 1 99 ? 3.572 7.363 -0.3 1 98.69 99 GLY B CA 1
ATOM 2152 C C . GLY B 1 99 ? 4.164 6.312 0.621 1 98.69 99 GLY B C 1
ATOM 2153 O O . GLY B 1 99 ? 4.371 5.168 0.211 1 98.69 99 GLY B O 1
ATOM 2154 N N . LEU B 1 100 ? 4.461 6.695 1.849 1 98.75 100 LEU B N 1
ATOM 2155 C CA . LEU B 1 100 ? 5.031 5.762 2.814 1 98.75 100 LEU B CA 1
ATOM 2156 C C . LEU B 1 100 ? 4.031 4.672 3.174 1 98.75 100 LEU B C 1
ATOM 2158 O O . LEU B 1 100 ? 4.414 3.521 3.404 1 98.75 100 LEU B O 1
ATOM 2162 N N . GLY B 1 101 ? 2.82 5.055 3.268 1 9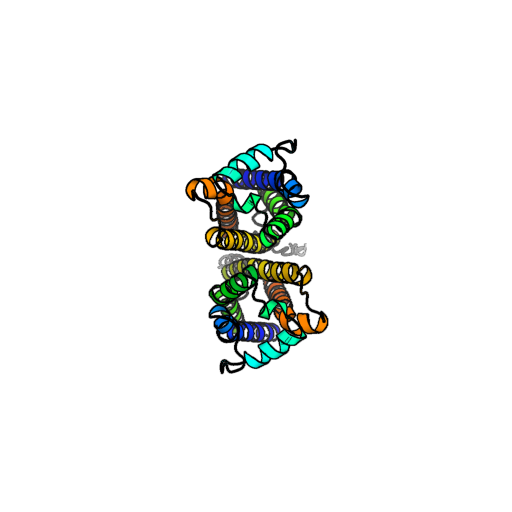8.69 101 GLY B N 1
ATOM 2163 C CA . GLY B 1 101 ? 1.803 4.039 3.48 1 98.69 101 GLY B CA 1
ATOM 2164 C C . GLY B 1 101 ? 1.766 2.994 2.379 1 98.69 101 GLY B C 1
ATOM 2165 O O . GLY B 1 101 ? 1.676 1.797 2.656 1 98.69 101 GLY B O 1
ATOM 2166 N N . ALA B 1 102 ? 1.776 3.482 1.17 1 98.69 102 ALA B N 1
ATOM 2167 C CA . ALA B 1 102 ? 1.814 2.58 0.021 1 98.69 102 ALA B CA 1
ATOM 2168 C C . ALA B 1 102 ? 3.02 1.648 0.094 1 98.69 102 ALA B C 1
ATOM 2170 O O . ALA B 1 102 ? 2.887 0.436 -0.083 1 98.69 102 ALA B O 1
ATOM 2171 N N . LYS B 1 103 ? 4.07 2.232 0.427 1 98.56 103 LYS B N 1
ATOM 2172 C CA . LYS B 1 103 ? 5.301 1.443 0.476 1 98.56 103 LYS B CA 1
ATOM 2173 C C . LYS B 1 103 ? 5.27 0.452 1.636 1 98.56 103 LYS B C 1
ATOM 2175 O O . LYS B 1 103 ? 5.738 -0.682 1.502 1 98.56 103 LYS B O 1
ATOM 2180 N N . LEU B 1 104 ? 4.871 0.898 2.715 1 98.31 104 LEU B N 1
ATOM 2181 C CA . LEU B 1 104 ? 4.77 0.022 3.877 1 98.31 104 LEU B CA 1
ATOM 2182 C C . LEU B 1 104 ? 3.912 -1.201 3.562 1 98.31 104 LEU B C 1
ATOM 2184 O O . LEU B 1 104 ? 4.305 -2.332 3.857 1 98.31 104 LEU B O 1
ATOM 2188 N N . TYR B 1 105 ? 2.824 -0.961 2.953 1 98.44 105 TYR B N 1
ATOM 2189 C CA . TYR B 1 105 ? 1.985 -2.092 2.574 1 98.44 105 TYR B CA 1
ATOM 2190 C C . TYR B 1 105 ? 2.707 -2.998 1.585 1 98.44 105 TYR B C 1
ATOM 2192 O O . TYR B 1 105 ? 2.695 -4.223 1.731 1 98.44 105 TYR B O 1
ATOM 2200 N N . ALA B 1 106 ? 3.223 -2.406 0.585 1 98.12 106 ALA B N 1
ATOM 2201 C CA . ALA B 1 106 ? 3.914 -3.182 -0.442 1 98.12 106 ALA B CA 1
ATOM 2202 C C . ALA B 1 106 ? 4.98 -4.082 0.174 1 98.12 106 ALA B C 1
ATOM 2204 O O . ALA B 1 106 ? 5.059 -5.27 -0.146 1 98.12 106 ALA B O 1
ATOM 2205 N N . VAL B 1 107 ? 5.719 -3.541 1.104 1 97.25 107 VAL B N 1
ATOM 2206 C CA . VAL B 1 107 ? 6.836 -4.273 1.693 1 97.25 107 VAL B CA 1
ATOM 2207 C C . VAL B 1 107 ? 6.305 -5.359 2.631 1 97.25 107 VAL B C 1
ATOM 2209 O O . VAL B 1 107 ? 6.773 -6.5 2.6 1 97.25 107 VAL B O 1
ATOM 2212 N N . LEU B 1 108 ? 5.383 -5.027 3.385 1 97.25 108 LEU B N 1
ATOM 2213 C CA . LEU B 1 108 ? 4.855 -6 4.332 1 97.25 108 LEU B CA 1
ATOM 2214 C C . LEU B 1 108 ? 4.145 -7.141 3.607 1 97.25 108 LEU B C 1
ATOM 2216 O O . LEU B 1 108 ? 4.266 -8.305 4 1 97.25 108 LEU B O 1
ATOM 2220 N N . PHE B 1 109 ? 3.422 -6.805 2.572 1 97.5 109 PHE B N 1
ATOM 2221 C CA . PHE B 1 109 ? 2.75 -7.848 1.807 1 97.5 109 PHE B CA 1
ATOM 2222 C C . PHE B 1 109 ? 3.764 -8.734 1.092 1 97.5 109 PHE B C 1
ATOM 2224 O O . PHE B 1 109 ? 3.59 -9.953 1.021 1 97.5 109 PHE B O 1
ATOM 2231 N N . TYR B 1 110 ? 4.746 -8.102 0.604 1 96.12 110 TYR B N 1
ATOM 2232 C CA . TYR B 1 110 ? 5.84 -8.836 -0.014 1 96.12 110 TYR B CA 1
ATOM 2233 C C . TYR B 1 110 ? 6.434 -9.852 0.96 1 96.12 110 TYR B C 1
ATOM 2235 O O . TYR B 1 110 ? 6.574 -11.031 0.632 1 96.12 110 TYR B O 1
ATOM 2243 N N . HIS B 1 111 ? 6.715 -9.453 2.109 1 96.38 111 HIS B N 1
ATOM 2244 C CA . HIS B 1 111 ? 7.289 -10.336 3.113 1 96.38 111 HIS B CA 1
ATOM 2245 C C . HIS B 1 111 ? 6.305 -11.438 3.506 1 96.38 111 HIS B C 1
ATOM 2247 O O . HIS B 1 111 ? 6.695 -12.586 3.697 1 96.38 111 HIS B O 1
ATOM 2253 N N . TYR B 1 112 ? 5.129 -11.062 3.639 1 96.94 112 TYR B N 1
ATOM 2254 C CA . TYR B 1 112 ? 4.098 -12.039 3.971 1 96.94 112 TYR B CA 1
ATOM 2255 C C . TYR B 1 112 ? 4.023 -13.141 2.916 1 96.94 112 TYR B C 1
ATOM 2257 O O . TYR B 1 112 ? 4.031 -14.328 3.244 1 96.94 112 TYR B O 1
ATOM 2265 N N . MET B 1 113 ? 3.967 -12.742 1.659 1 96.62 113 MET B N 1
ATOM 2266 C CA . MET B 1 113 ? 3.91 -13.688 0.552 1 96.62 113 MET B CA 1
ATOM 2267 C C . MET B 1 113 ? 5.176 -14.539 0.499 1 96.62 113 MET B C 1
ATOM 2269 O O . MET B 1 113 ? 5.109 -15.742 0.231 1 96.62 113 MET B O 1
ATOM 2273 N N . GLU B 1 114 ? 6.246 -13.938 0.854 1 95.31 114 GLU B N 1
ATOM 2274 C CA . GLU B 1 114 ? 7.52 -14.648 0.812 1 95.31 114 GLU B CA 1
ATOM 2275 C C . GLU B 1 114 ? 7.621 -15.664 1.947 1 95.31 114 GLU B C 1
ATOM 2277 O O . GLU B 1 114 ? 7.98 -16.828 1.722 1 95.31 114 GLU B O 1
ATOM 2282 N N . LEU B 1 115 ? 7.328 -15.234 3.072 1 95.94 115 LEU B N 1
ATOM 2283 C CA . LEU B 1 115 ? 7.512 -16.062 4.262 1 95.94 115 LEU B CA 1
ATOM 2284 C C . LEU B 1 115 ? 6.523 -17.219 4.277 1 95.94 115 LEU B C 1
ATOM 2286 O O . LEU B 1 115 ? 6.773 -18.25 4.914 1 95.94 115 LEU B O 1
ATOM 2290 N N . THR B 1 116 ? 5.438 -17.141 3.559 1 95.19 116 THR B N 1
ATOM 2291 C CA . THR B 1 116 ? 4.418 -18.188 3.553 1 95.19 116 THR B CA 1
ATOM 2292 C C . THR B 1 116 ? 4.449 -18.969 2.238 1 95.19 116 THR B C 1
ATOM 2294 O O . THR B 1 116 ? 3.57 -19.781 1.978 1 95.19 116 THR B O 1
ATOM 2297 N N . SER B 1 117 ? 5.41 -18.688 1.447 1 94 117 SER B N 1
ATOM 2298 C CA . SER B 1 117 ? 5.531 -19.375 0.168 1 94 117 SER B CA 1
ATOM 2299 C C . SER B 1 117 ? 6.086 -20.781 0.353 1 94 117 SER B C 1
ATOM 2301 O O . SER B 1 117 ? 6.387 -21.203 1.476 1 94 117 SER B O 1
ATOM 2303 N N . ASP B 1 118 ? 6.168 -21.469 -0.83 1 91.94 118 ASP B N 1
ATOM 2304 C CA . ASP B 1 118 ? 6.723 -22.828 -0.829 1 91.94 118 ASP B CA 1
ATOM 2305 C C . ASP B 1 118 ? 8.242 -22.797 -0.714 1 91.94 118 ASP B C 1
ATOM 2307 O O . ASP B 1 118 ? 8.867 -23.812 -0.417 1 91.94 118 ASP B O 1
ATOM 2311 N N . LYS B 1 119 ? 8.82 -21.609 -0.892 1 93 119 LYS B N 1
ATOM 2312 C CA . LYS B 1 119 ? 10.273 -21.453 -0.806 1 93 119 LYS B CA 1
ATOM 2313 C C . LYS B 1 119 ? 10.648 -20.25 0.045 1 93 119 LYS B C 1
ATOM 2315 O O . LYS B 1 119 ? 11.273 -19.312 -0.446 1 93 119 LYS B O 1
ATOM 2320 N N . PRO B 1 120 ? 10.344 -20.328 1.251 1 95.44 120 PRO B N 1
ATOM 2321 C CA . PRO B 1 120 ? 10.695 -19.188 2.107 1 95.44 120 PRO B CA 1
ATOM 2322 C C . PRO B 1 120 ? 12.203 -19.031 2.289 1 95.44 120 PRO B C 1
ATOM 2324 O O . PRO B 1 120 ? 12.961 -19.984 2.059 1 95.44 120 PRO B O 1
ATOM 2327 N N . PRO B 1 121 ? 12.586 -17.781 2.639 1 95.81 121 PRO B N 1
ATOM 2328 C CA . PRO B 1 121 ? 14.016 -17.594 2.881 1 95.81 121 PRO B CA 1
ATOM 2329 C C . PRO B 1 121 ? 14.555 -18.516 3.975 1 95.81 121 PRO B C 1
ATOM 2331 O O . PRO B 1 121 ? 13.984 -18.578 5.066 1 95.81 121 PRO B O 1
ATOM 2334 N N . PRO B 1 122 ? 15.641 -19.141 3.736 1 96 122 PRO B N 1
ATOM 2335 C CA . PRO B 1 122 ? 16.172 -20.109 4.699 1 96 122 PRO B CA 1
ATOM 2336 C C . PRO B 1 122 ? 16.812 -19.438 5.914 1 96 122 PRO B C 1
ATOM 2338 O O . PRO B 1 122 ? 16.969 -20.078 6.965 1 96 122 PRO B O 1
ATOM 2341 N N . ASN B 1 123 ? 17.297 -18.219 5.773 1 96.44 123 ASN B N 1
ATOM 2342 C CA . ASN B 1 123 ? 17.938 -17.453 6.832 1 96.44 123 ASN B CA 1
ATOM 2343 C C . ASN B 1 123 ? 17.328 -16.062 6.957 1 96.44 123 ASN B C 1
ATOM 2345 O O . ASN B 1 123 ? 17.656 -15.164 6.18 1 96.44 123 ASN B O 1
ATOM 2349 N N . LEU B 1 124 ? 16.578 -15.906 8 1 95.19 124 LEU B N 1
ATOM 2350 C CA . LEU B 1 124 ? 15.805 -14.688 8.156 1 95.19 124 LEU B CA 1
ATOM 2351 C C . LEU B 1 124 ? 16.719 -13.5 8.461 1 95.19 124 LEU B C 1
ATOM 2353 O O . LEU B 1 124 ? 16.438 -12.375 8.047 1 95.19 124 LEU B O 1
ATOM 2357 N N . LEU B 1 125 ? 17.719 -13.719 9.18 1 95.31 125 LEU B N 1
ATOM 2358 C CA . LEU B 1 125 ? 18.641 -12.641 9.508 1 95.31 125 LEU B CA 1
ATOM 2359 C C . LEU B 1 125 ? 19.312 -12.094 8.25 1 95.31 125 LEU B C 1
ATOM 2361 O O . LEU B 1 125 ? 19.375 -10.883 8.055 1 95.31 125 LEU B O 1
ATOM 2365 N N . ALA B 1 126 ? 19.797 -13.008 7.43 1 94.56 126 ALA B N 1
ATOM 2366 C CA . ALA B 1 126 ? 20.406 -12.594 6.164 1 94.56 126 ALA B CA 1
ATOM 2367 C C . ALA B 1 126 ? 19.375 -11.938 5.25 1 94.56 126 ALA B C 1
ATOM 2369 O O . ALA B 1 126 ? 19.641 -10.898 4.641 1 94.56 126 ALA B O 1
ATOM 2370 N N . TYR B 1 127 ? 18.25 -12.562 5.211 1 95.56 127 TYR B N 1
ATOM 2371 C CA . TYR B 1 127 ? 17.156 -12.039 4.387 1 95.56 127 TYR B CA 1
ATOM 2372 C C . TYR B 1 127 ? 16.812 -10.609 4.777 1 95.56 127 TYR B C 1
ATOM 2374 O O . TYR B 1 127 ? 16.781 -9.719 3.926 1 95.56 127 TYR B O 1
ATOM 2382 N N . PHE B 1 128 ? 16.688 -10.32 6.047 1 95.38 128 PHE B N 1
ATOM 2383 C CA . PHE B 1 128 ? 16.266 -9 6.504 1 95.38 128 PHE B CA 1
ATOM 2384 C C . PHE B 1 128 ? 17.453 -8.047 6.523 1 95.38 128 PHE B C 1
ATOM 2386 O O . PHE B 1 128 ? 17.281 -6.828 6.605 1 95.38 128 PHE B O 1
ATOM 2393 N N . GLY B 1 129 ? 18.625 -8.617 6.508 1 92.06 129 GLY B N 1
ATOM 2394 C CA . GLY B 1 129 ? 19.781 -7.75 6.328 1 92.06 129 GLY B CA 1
ATOM 2395 C C . GLY B 1 129 ? 19.719 -6.941 5.043 1 92.06 129 GLY B C 1
ATOM 2396 O O . GLY B 1 129 ? 20.156 -5.785 5.016 1 92.06 129 GLY B O 1
ATOM 2397 N N . ALA B 1 130 ? 19.203 -7.527 4.027 1 87.75 130 ALA B N 1
ATOM 2398 C CA . ALA B 1 130 ? 19.094 -6.852 2.738 1 87.75 130 ALA B CA 1
ATOM 2399 C C . ALA B 1 130 ? 17.75 -6.141 2.613 1 87.75 130 ALA B C 1
ATOM 2401 O O . ALA B 1 130 ? 17.688 -4.949 2.297 1 87.75 130 ALA B O 1
ATOM 2402 N N . GLU B 1 131 ? 16.719 -6.832 2.947 1 90.81 131 GLU B N 1
ATOM 2403 C CA . GLU B 1 131 ? 15.367 -6.336 2.723 1 90.81 131 GLU B CA 1
ATOM 2404 C C . GLU B 1 131 ? 14.906 -5.445 3.871 1 90.81 131 GLU B C 1
ATOM 2406 O O . GLU B 1 131 ? 14 -4.625 3.703 1 90.81 131 GLU B O 1
ATOM 2411 N N . GLY B 1 132 ? 15.477 -5.523 4.941 1 93.06 132 GLY B N 1
ATOM 2412 C CA . GLY B 1 132 ? 15.07 -4.797 6.137 1 93.06 132 GLY B CA 1
ATOM 2413 C C . GLY B 1 132 ? 15.383 -3.311 6.062 1 93.06 132 GLY B C 1
ATOM 2414 O O . GLY B 1 132 ? 14.805 -2.516 6.809 1 93.06 132 GLY B O 1
ATOM 2415 N N . LEU B 1 133 ? 16.266 -2.945 5.191 1 94.81 133 LEU B N 1
ATOM 2416 C CA . LEU B 1 133 ? 16.641 -1.543 5.047 1 94.81 133 LEU B CA 1
ATOM 2417 C C . LEU B 1 133 ? 15.438 -0.7 4.637 1 94.81 133 LEU B C 1
ATOM 2419 O O . LEU B 1 133 ? 15.328 0.467 5.023 1 94.81 133 LEU B O 1
ATOM 2423 N N . TYR B 1 134 ? 14.555 -1.271 3.938 1 96.5 134 TYR B N 1
ATOM 2424 C CA . TYR B 1 134 ? 13.352 -0.552 3.553 1 96.5 134 TYR B CA 1
ATOM 2425 C C . TYR B 1 134 ? 12.492 -0.231 4.773 1 96.5 134 TYR B C 1
ATOM 2427 O O . TYR B 1 134 ? 11.984 0.885 4.906 1 96.5 134 TYR B O 1
ATOM 2435 N N . LEU B 1 135 ? 12.406 -1.161 5.652 1 97.56 135 LEU B N 1
ATOM 2436 C CA . LEU B 1 135 ? 11.617 -0.956 6.863 1 97.56 135 LEU B CA 1
ATOM 2437 C C . LEU B 1 135 ? 12.273 0.083 7.77 1 97.56 135 LEU B C 1
ATOM 2439 O O . LEU B 1 135 ? 11.586 0.921 8.359 1 97.56 135 LEU B O 1
ATOM 2443 N N . VAL B 1 136 ? 13.547 0.004 7.859 1 97.94 136 VAL B N 1
ATOM 2444 C CA . VAL B 1 136 ? 14.281 0.979 8.656 1 97.94 136 VAL B CA 1
ATOM 2445 C C . VAL B 1 136 ? 14.062 2.381 8.086 1 97.94 136 VAL B C 1
ATOM 2447 O O . VAL B 1 136 ? 13.805 3.326 8.836 1 97.94 136 VAL B O 1
ATOM 2450 N N . SER B 1 137 ? 14.172 2.451 6.84 1 98.5 137 SER B N 1
ATOM 2451 C CA . SER B 1 137 ? 13.969 3.736 6.18 1 98.5 137 SER B CA 1
ATOM 2452 C C . SER B 1 137 ? 12.57 4.277 6.449 1 98.5 137 SER B C 1
ATOM 2454 O O . SER B 1 137 ? 12.406 5.461 6.762 1 98.5 137 SER B O 1
ATOM 2456 N N . ILE B 1 138 ? 11.586 3.479 6.305 1 98.5 138 ILE B N 1
ATOM 2457 C CA . ILE B 1 138 ? 10.211 3.883 6.551 1 98.5 138 ILE B CA 1
ATOM 2458 C C . ILE B 1 138 ? 10.07 4.402 7.98 1 98.5 138 ILE B C 1
ATOM 2460 O O . ILE B 1 138 ? 9.484 5.465 8.211 1 98.5 138 ILE B O 1
ATOM 2464 N N . ALA B 1 139 ? 10.656 3.721 8.922 1 98.5 139 ALA B N 1
ATOM 2465 C CA . ALA B 1 139 ? 10.594 4.125 10.328 1 98.5 139 ALA B CA 1
ATOM 2466 C C . ALA B 1 139 ? 11.266 5.48 10.539 1 98.5 139 ALA B C 1
ATOM 2468 O O . ALA B 1 139 ? 10.734 6.34 11.242 1 98.5 139 ALA B O 1
ATOM 2469 N N . LEU B 1 140 ? 12.383 5.648 9.953 1 98.69 140 LEU B N 1
ATOM 2470 C CA . LEU B 1 140 ? 13.117 6.898 10.117 1 98.69 140 LEU B CA 1
ATOM 2471 C C . LEU B 1 140 ? 12.344 8.062 9.516 1 98.69 140 LEU B C 1
ATOM 2473 O O . LEU B 1 140 ? 12.289 9.148 10.094 1 98.69 140 LEU B O 1
ATOM 2477 N N . VAL B 1 141 ? 11.789 7.859 8.359 1 98.81 141 VAL B N 1
ATOM 2478 C CA . VAL B 1 141 ? 11.039 8.922 7.699 1 98.81 141 VAL B CA 1
ATOM 2479 C C . VAL B 1 141 ? 9.781 9.242 8.5 1 98.81 141 VAL B C 1
ATOM 2481 O O . VAL B 1 141 ? 9.445 10.414 8.695 1 98.81 141 VAL B O 1
ATOM 2484 N N . LEU B 1 142 ? 9.102 8.219 8.969 1 98.62 142 LEU B N 1
ATOM 2485 C CA . LEU B 1 142 ? 7.938 8.461 9.812 1 98.62 142 LEU B CA 1
ATOM 2486 C C . LEU B 1 142 ? 8.32 9.258 11.055 1 98.62 142 LEU B C 1
ATOM 2488 O O . LEU B 1 142 ? 7.629 10.211 11.422 1 98.62 142 LEU B O 1
ATOM 2492 N N . TYR B 1 143 ? 9.398 8.875 11.641 1 98.19 143 TYR B N 1
ATOM 2493 C CA . TYR B 1 143 ? 9.883 9.602 12.805 1 98.19 143 TYR B CA 1
ATOM 2494 C C . TYR B 1 143 ? 10.102 11.078 12.477 1 98.19 143 TYR B C 1
ATOM 2496 O O . TYR B 1 143 ? 9.664 11.961 13.219 1 98.19 143 TYR B O 1
ATOM 2504 N N . LYS B 1 144 ? 10.734 11.273 11.406 1 97.94 144 LYS B N 1
ATOM 2505 C CA . LYS B 1 144 ? 11.031 12.641 10.984 1 97.94 144 LYS B CA 1
ATOM 2506 C C . LYS B 1 144 ? 9.75 13.438 10.75 1 97.94 144 LYS B C 1
ATOM 2508 O O . LYS B 1 144 ? 9.625 14.57 11.219 1 97.94 144 LYS B O 1
ATOM 2513 N N . VAL B 1 145 ? 8.828 12.875 10.062 1 97.56 145 VAL B N 1
ATOM 2514 C CA . VAL B 1 145 ? 7.586 13.562 9.719 1 97.56 145 VAL B CA 1
ATOM 2515 C C . VAL B 1 145 ? 6.785 13.844 10.992 1 97.56 145 VAL B C 1
ATOM 2517 O O . VAL B 1 145 ? 6.301 14.961 11.188 1 97.56 145 VAL B O 1
ATOM 2520 N N . PHE B 1 146 ? 6.715 12.898 11.883 1 96.19 146 PHE B N 1
ATOM 2521 C CA . PHE B 1 146 ? 5.867 13.023 13.062 1 96.19 146 PHE B CA 1
ATOM 2522 C C . PHE B 1 146 ? 6.488 13.984 14.07 1 96.19 146 PHE B C 1
ATOM 2524 O O . PHE B 1 146 ? 5.785 14.547 14.914 1 96.19 146 PHE B O 1
ATOM 2531 N N . THR B 1 147 ? 7.738 14.219 13.984 1 95.62 147 THR B N 1
ATOM 2532 C CA . THR B 1 147 ? 8.391 15.055 14.984 1 95.62 147 THR B CA 1
ATOM 2533 C C . THR B 1 147 ? 8.664 16.453 14.43 1 95.62 147 THR B C 1
ATOM 2535 O O . THR B 1 147 ? 9.133 17.328 15.156 1 95.62 147 THR B O 1
ATOM 2538 N N . THR B 1 148 ? 8.406 16.625 13.211 1 94.88 148 THR B N 1
ATOM 2539 C CA . THR B 1 148 ? 8.617 17.938 12.625 1 94.88 148 THR B CA 1
ATOM 2540 C C . THR B 1 148 ? 7.309 18.719 12.555 1 94.88 148 THR B C 1
ATOM 2542 O O . THR B 1 148 ? 6.379 18.312 11.852 1 94.88 148 THR B O 1
ATOM 2545 N N . PRO B 1 149 ? 7.312 19.906 13.258 1 91.38 149 PRO B N 1
ATOM 2546 C CA . PRO B 1 149 ? 6.105 20.734 13.164 1 91.38 149 PRO B CA 1
ATOM 2547 C C . PRO B 1 149 ? 5.945 21.391 11.805 1 91.38 149 PRO B C 1
ATOM 2549 O O . PRO B 1 149 ? 6.941 21.672 11.133 1 91.38 149 PRO B O 1
ATOM 2552 N N . CYS B 1 150 ? 4.746 21.578 11.461 1 88.69 150 CYS 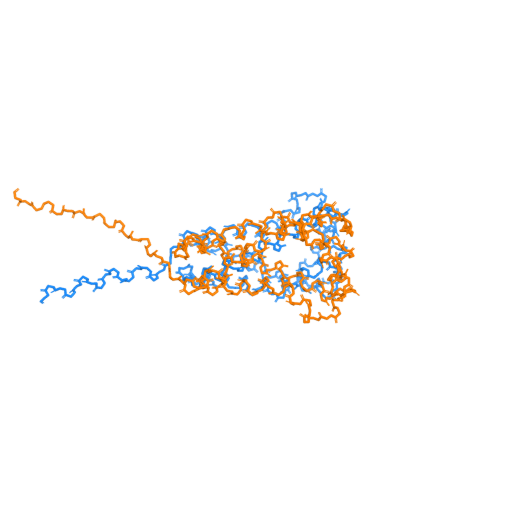B N 1
ATOM 2553 C CA . CYS B 1 150 ? 4.477 22.266 10.203 1 88.69 150 CYS B CA 1
ATOM 2554 C C . CYS B 1 150 ? 4.66 23.781 10.359 1 88.69 150 CYS B C 1
ATOM 2556 O O . CYS B 1 150 ? 4.285 24.344 11.383 1 88.69 150 CYS B O 1
ATOM 2558 N N . SER B 1 151 ? 5.297 24.406 9.578 1 77.38 151 SER B N 1
ATOM 2559 C CA . SER B 1 151 ? 5.484 25.844 9.617 1 77.38 151 SER B CA 1
ATOM 2560 C C . SER B 1 151 ? 4.176 26.578 9.336 1 77.38 151 SER B C 1
ATOM 2562 O O . SER B 1 151 ? 3.363 26.125 8.531 1 77.38 151 SER B O 1
ATOM 2564 N N . ASN B 1 152 ? 3.49 27.047 10.391 1 59.22 152 ASN B N 1
ATOM 2565 C CA . ASN B 1 152 ? 2.285 27.859 10.312 1 59.22 152 ASN B CA 1
ATOM 2566 C C . ASN B 1 152 ? 2.289 28.75 9.078 1 59.22 152 ASN B C 1
ATOM 2568 O O . ASN B 1 152 ? 3.326 29.297 8.703 1 59.22 152 ASN B O 1
ATOM 2572 N N . GLU B 1 153 ? 1.508 28.266 8.062 1 51.22 153 GLU B N 1
ATOM 2573 C CA . GLU B 1 153 ? 1.272 29.25 7.012 1 51.22 153 GLU B CA 1
ATOM 2574 C C . GLU B 1 153 ? 1.227 30.656 7.574 1 51.22 153 GLU B C 1
ATOM 2576 O O . GLU B 1 153 ? 0.442 30.953 8.477 1 51.22 153 GLU B O 1
ATOM 2581 N N . ARG B 1 154 ? 2.357 31.406 7.977 1 45.91 154 ARG B N 1
ATOM 2582 C CA . ARG B 1 154 ? 2.43 32.812 8.344 1 45.91 154 ARG B CA 1
ATOM 2583 C C . ARG B 1 154 ? 1.234 33.594 7.793 1 45.91 154 ARG B C 1
ATOM 2585 O O . ARG B 1 154 ? 0.909 33.469 6.609 1 45.91 154 ARG B O 1
ATOM 2592 N N . ALA B 1 155 ? 0.224 33.844 8.57 1 43.25 155 ALA B N 1
ATOM 2593 C CA . ALA B 1 155 ? -0.767 34.906 8.352 1 43.25 155 ALA B CA 1
ATOM 2594 C C . ALA B 1 155 ? -0.165 36.062 7.578 1 43.25 155 ALA B C 1
ATOM 2596 O O . ALA B 1 155 ? 0.833 36.656 8 1 43.25 155 ALA B O 1
ATOM 2597 N N . THR B 1 156 ? -0.053 36 6.273 1 40.38 156 THR B N 1
ATOM 2598 C CA . THR B 1 156 ? 0.037 37.281 5.594 1 40.38 156 THR B CA 1
ATOM 2599 C C . THR B 1 156 ? -0.801 38.344 6.316 1 40.38 156 THR B C 1
ATOM 2601 O O . THR B 1 156 ? -2.008 38.438 6.09 1 40.38 156 THR B O 1
ATOM 2604 N N . GLY B 1 157 ? -1.068 38.219 7.617 1 36.06 157 GLY B N 1
ATOM 2605 C CA . GLY B 1 157 ? -1.677 39.438 8.148 1 36.06 157 GLY B CA 1
ATOM 2606 C C . GLY B 1 157 ? -1.069 40.719 7.582 1 36.06 157 GLY B C 1
ATOM 2607 O O . GLY B 1 157 ? 0.154 40.844 7.555 1 36.06 157 GLY B O 1
ATOM 2608 N N . THR B 1 158 ? -1.732 41.344 6.504 1 37.75 158 THR B N 1
ATOM 2609 C CA . THR B 1 158 ? -1.631 42.688 5.949 1 37.75 158 THR B CA 1
ATOM 2610 C C . THR B 1 158 ? -1.247 43.688 7.031 1 37.75 158 THR B C 1
ATOM 2612 O O . THR B 1 158 ? -1.931 43.781 8.047 1 37.75 158 THR B O 1
ATOM 2615 N N . SER B 1 159 ? 0.092 43.969 7.273 1 40.75 159 SER B N 1
ATOM 2616 C CA . SER B 1 159 ? 0.612 45.281 7.715 1 40.75 159 SER B CA 1
ATOM 2617 C C . SER B 1 159 ? -0.282 46.406 7.246 1 40.75 159 SER B C 1
ATOM 2619 O O . SER B 1 159 ? -0.251 46.781 6.07 1 40.75 159 SER B O 1
ATOM 2621 N N . VAL B 1 160 ? -1.674 46.344 7.344 1 37.62 160 VAL B N 1
ATOM 2622 C CA . VAL B 1 160 ? -2.402 47.625 7.262 1 37.62 160 VAL B CA 1
ATOM 2623 C C . VAL B 1 160 ? -1.713 48.656 8.125 1 37.62 160 VAL B C 1
ATOM 2625 O O . VAL B 1 160 ? -1.706 48.562 9.359 1 37.62 160 VAL B O 1
ATOM 2628 N N . ILE B 1 161 ? -0.452 49.156 7.691 1 37.84 161 ILE B N 1
ATOM 2629 C CA . ILE B 1 161 ? 0.168 50.438 8.062 1 37.84 161 ILE B CA 1
ATOM 2630 C C . ILE B 1 161 ? -0.912 51.469 8.297 1 37.84 161 ILE B C 1
ATOM 2632 O O . ILE B 1 161 ? -1.682 51.812 7.391 1 37.84 161 ILE B O 1
ATOM 2636 N N . SER B 1 162 ? -1.445 51.5 9.492 1 36.44 162 SER B N 1
ATOM 2637 C CA . SER B 1 162 ? -2.113 52.656 10.062 1 36.44 162 SER B CA 1
ATOM 2638 C C . SER B 1 162 ? -1.433 53.969 9.633 1 36.44 162 SER B C 1
ATOM 2640 O O . SER B 1 162 ? -0.323 54.25 10.078 1 36.44 162 SER B O 1
ATOM 2642 N N . LYS B 1 163 ? -1.36 54.188 8.195 1 40.19 163 LYS B N 1
ATOM 2643 C CA . LYS B 1 163 ? -1.162 55.594 7.855 1 40.19 163 LYS B CA 1
ATOM 2644 C C . LYS B 1 163 ? -1.905 56.531 8.828 1 40.19 163 LYS B C 1
ATOM 2646 O O . LYS B 1 163 ? -3.135 56.594 8.797 1 40.19 163 LYS B O 1
ATOM 2651 N N . LYS B 1 164 ? -1.487 56.562 10.07 1 37.97 164 LYS B N 1
ATOM 2652 C CA . LYS B 1 164 ? -1.74 57.656 11 1 37.97 164 LYS B CA 1
ATOM 2653 C C . LYS B 1 164 ? -1.771 59 10.273 1 37.97 164 LYS B C 1
ATOM 2655 O O . LYS B 1 164 ? -0.906 59.281 9.438 1 37.97 164 LYS B O 1
ATOM 2660 N N . MET B 1 165 ? -2.918 59.844 10.375 1 36.78 165 MET B N 1
ATOM 2661 C CA . MET B 1 165 ? -3.404 61.188 10.141 1 36.78 165 MET B CA 1
ATOM 2662 C C . MET B 1 165 ? -2.357 62.219 10.555 1 36.78 165 MET B C 1
ATOM 2664 O O . MET B 1 165 ? -2.053 62.375 11.734 1 36.78 165 MET B O 1
ATOM 2668 N N . VAL B 1 166 ? -1.022 62.125 9.984 1 30.16 166 VAL B N 1
ATOM 2669 C CA . VAL B 1 166 ? -0.557 63.5 9.953 1 30.16 166 VAL B CA 1
ATOM 2670 C C . VAL B 1 166 ? -1.174 64.25 8.766 1 30.16 166 VAL B C 1
ATOM 2672 O O . VAL B 1 166 ? -1.311 63.656 7.68 1 30.16 166 VAL B O 1
#

Foldseek 3Di:
DVLLVVLLVLLVVLLLCLVFQLVCLLVHQQDCPDPTPCSNVVVVLCVQFNVVSNVCDPVNSVLSNCSSPPLNVLSVLSNVCSVVVVLQAPVSLVVNVVSLVVVVVSLVVVQVCQCPDPDHTPDVVSVCVVSVSSVVSSVSVVVSNVPHHHPVVPPPPPPVPPPPDD/DVLLVVLLVLLVVLLLCLVFQLVCLLVHQQDCPDPTPCSNVVVVLCVQFNVVSNVCDPVNSVLSNCSSPPLNVLSVLSNVCSVVVVLQAPVSLVVNVVSLVVVVVSLVVVQVCQCPDPDHTPDVVSVCVVSVSSVVSSVSVVVSNVPHHHDPPPPPPPPPVPPPDD

Organism: NCBI:txid303405